Protein AF-A0A920H8Y2-F1 (afdb_monomer_lite)

pLDDT: mean 71.42, std 19.9, range [31.48, 97.06]

Radius of gyration: 32.3 Å; chains: 1; bounding box: 90×51×81 Å

Foldseek 3Di:
DLQLLVLLVVLCVVLVHDLVRLCVQLVHDSVVSVCSNVVNDDDDDPSSVVSCCVRRNPSNQVPPPPNPCPVVVVVVVCPPPCNVPDDPPDPPPPDDDPVNVVVVVPDDPDDDDDDDDDDDDDDDDDDDDDPVVVVPDPPPPPDDDPPPPPDPCPPPPCVVVVVCVVPVVVVVVVVVVVVVVVVVVVVVVVVVVVVVVVVD

Sequence (200 aa):
MNNFQIEFKRLKADRGLSNKQIASFTGVKVKDVKQWEAGTSFPTDKKIINALEGLLGTEITQTLDGFSTEQLKEVGSLLTEESLFSIKNDDVQIKQTRIDKLRNTFQRKESTLNDFDYESVEVSEVKEETLEEYLTKPVQTTNLLEFSDEEPYIYDQKQIGFYFTRNLKTTALLLVLCIVIYNSFSLFWDSLRTFLDNLL

Secondary structure (DSSP, 8-state):
--HHHHHHHHHHHHTT--HHHHHHHHT--HHHHHHHHHTS----SHHHHHHHHHHH-THHHHTSTT--GGGHHHHHHHTSHHHHH------------HHHHHHHHSS-----PPP---------------HHHHHHS-----SS--------STT-TTHHHHHHHHTHHHHHHHHHHHHHHHHHHHHHHHHHHHHHHHH-

Structure (mmCIF, N/CA/C/O backbone):
data_AF-A0A920H8Y2-F1
#
_entry.id   AF-A0A920H8Y2-F1
#
loop_
_atom_site.group_PDB
_atom_site.id
_atom_site.type_symbol
_atom_site.label_atom_id
_atom_site.label_alt_id
_atom_site.label_comp_id
_atom_site.label_asym_id
_atom_site.label_entity_id
_atom_site.label_seq_id
_atom_site.pdbx_PDB_ins_code
_atom_site.Cartn_x
_atom_site.Cartn_y
_atom_site.Cartn_z
_atom_site.occupancy
_atom_site.B_iso_or_equiv
_atom_site.auth_seq_id
_atom_site.auth_comp_id
_atom_site.auth_asym_id
_atom_site.auth_atom_id
_atom_site.pdbx_PDB_model_num
ATOM 1 N N . MET A 1 1 ? -6.066 -10.316 35.612 1.00 49.16 1 MET A N 1
ATOM 2 C CA . MET A 1 1 ? -6.087 -9.529 34.363 1.00 49.16 1 MET A CA 1
ATOM 3 C C . MET A 1 1 ? -6.631 -10.393 33.233 1.00 49.16 1 MET A C 1
ATOM 5 O O . MET A 1 1 ? -5.924 -11.308 32.855 1.00 49.16 1 MET A O 1
ATOM 9 N N . ASN A 1 2 ? -7.873 -10.182 32.777 1.00 61.00 2 ASN A N 1
ATOM 10 C CA . ASN A 1 2 ? -8.379 -10.569 31.438 1.00 61.00 2 ASN A CA 1
ATOM 11 C C . ASN A 1 2 ? -9.823 -10.053 31.216 1.00 61.00 2 ASN A C 1
ATOM 13 O O . ASN A 1 2 ? -10.632 -10.710 30.570 1.00 61.00 2 ASN A O 1
ATOM 17 N N . ASN A 1 3 ? -10.166 -8.878 31.765 1.00 81.69 3 ASN A N 1
ATOM 18 C CA . ASN A 1 3 ? -11.517 -8.315 31.625 1.00 81.69 3 ASN A CA 1
ATOM 19 C C . ASN A 1 3 ? -11.825 -8.001 30.146 1.00 81.69 3 ASN A C 1
ATOM 21 O O . ASN A 1 3 ? -12.804 -8.489 29.590 1.00 81.69 3 ASN A O 1
ATOM 25 N N . PHE A 1 4 ? -10.884 -7.341 29.465 1.00 85.81 4 PHE A N 1
ATOM 26 C CA . PHE A 1 4 ? -10.997 -7.024 28.042 1.00 85.81 4 PHE A CA 1
ATOM 27 C C . PHE A 1 4 ? -11.224 -8.246 27.147 1.00 85.81 4 PHE A C 1
ATOM 29 O O . PHE A 1 4 ? -12.064 -8.197 26.264 1.00 85.81 4 PHE A O 1
ATOM 36 N N . GLN A 1 5 ? -10.516 -9.361 27.353 1.00 89.06 5 GLN A N 1
ATOM 37 C CA . GLN A 1 5 ? -10.660 -10.537 26.485 1.00 89.06 5 GLN A CA 1
ATOM 38 C C . GLN A 1 5 ? -12.072 -11.140 26.564 1.00 89.06 5 GLN A C 1
ATOM 40 O O . GLN A 1 5 ? -12.622 -11.583 25.553 1.00 89.06 5 GLN A O 1
ATOM 45 N N . ILE A 1 6 ? -12.632 -11.196 27.775 1.00 88.31 6 ILE A N 1
ATOM 46 C CA . ILE A 1 6 ? -13.965 -11.746 28.030 1.00 88.31 6 ILE A CA 1
ATOM 47 C C . ILE A 1 6 ? -15.013 -10.839 27.384 1.00 88.31 6 ILE A C 1
ATOM 49 O O . ILE A 1 6 ? -15.848 -11.323 26.619 1.00 88.31 6 ILE A O 1
ATOM 53 N N . GLU A 1 7 ? -14.902 -9.532 27.616 1.00 88.69 7 GLU A N 1
ATOM 54 C CA . GLU A 1 7 ? -15.799 -8.539 27.029 1.00 88.69 7 GLU A CA 1
ATOM 55 C C . GLU A 1 7 ? -15.685 -8.478 25.506 1.00 88.69 7 GLU A C 1
ATOM 57 O O . GLU A 1 7 ? -16.692 -8.504 24.806 1.00 88.69 7 GLU A O 1
ATOM 62 N N . PHE A 1 8 ? -14.471 -8.528 24.961 1.00 90.38 8 PHE A N 1
ATOM 63 C CA . PHE A 1 8 ? -14.235 -8.553 23.521 1.00 90.38 8 PHE A CA 1
ATOM 64 C C . PHE A 1 8 ? -14.914 -9.754 22.855 1.00 90.38 8 PHE A C 1
ATOM 66 O O . PHE A 1 8 ? -15.567 -9.603 21.824 1.00 90.38 8 PHE A O 1
ATOM 73 N N . LYS A 1 9 ? -14.800 -10.951 23.448 1.00 90.88 9 LYS A N 1
ATOM 74 C CA . LYS A 1 9 ? -15.463 -12.160 22.931 1.00 90.88 9 LYS A CA 1
ATOM 75 C C . LYS A 1 9 ? -16.981 -12.059 23.011 1.00 90.88 9 LYS A C 1
ATOM 77 O O . LYS A 1 9 ? -17.644 -12.443 22.049 1.00 90.88 9 LYS A O 1
ATOM 82 N N . ARG A 1 10 ? -17.510 -11.541 24.124 1.00 92.69 10 ARG A N 1
ATOM 83 C CA . ARG A 1 10 ? -18.946 -11.313 24.326 1.00 92.69 10 ARG A CA 1
ATOM 84 C C . ARG A 1 10 ? -19.493 -10.344 23.277 1.00 92.69 10 ARG A C 1
ATOM 86 O O . ARG A 1 10 ? -20.308 -10.737 22.455 1.00 92.69 10 ARG A O 1
ATOM 93 N N . LEU A 1 11 ? -18.937 -9.135 23.208 1.00 91.31 11 LEU A N 1
ATOM 94 C CA . LEU A 1 11 ? -19.375 -8.065 22.304 1.00 91.31 11 LEU A CA 1
ATOM 95 C C . LEU A 1 11 ? -19.237 -8.437 20.825 1.00 91.31 11 LEU A C 1
ATOM 97 O O . LEU A 1 11 ? -20.059 -8.026 20.004 1.00 91.31 11 LEU A O 1
ATOM 101 N N . LYS A 1 12 ? -18.205 -9.211 20.476 1.00 92.62 12 LYS A N 1
ATOM 102 C CA . LYS A 1 12 ? -18.031 -9.757 19.129 1.00 92.62 12 LYS A CA 1
ATOM 103 C C . LYS A 1 12 ? -19.121 -10.777 18.790 1.00 92.62 12 LYS A C 1
ATOM 105 O O . LYS A 1 12 ? -19.643 -10.738 17.675 1.00 92.62 12 LYS A O 1
ATOM 110 N N . ALA A 1 13 ? -19.418 -11.700 19.708 1.00 91.81 13 ALA A N 1
ATOM 111 C CA . ALA A 1 13 ? -20.432 -12.733 19.510 1.00 91.81 13 ALA A CA 1
ATOM 112 C C . ALA A 1 13 ? -21.834 -12.122 19.407 1.00 91.81 13 ALA A C 1
ATOM 114 O O . ALA A 1 13 ? -22.562 -12.450 18.474 1.00 91.81 13 ALA A O 1
ATOM 115 N N . ASP A 1 14 ? -22.152 -11.166 20.281 1.00 92.69 14 ASP A N 1
ATOM 116 C CA . ASP A 1 14 ? -23.436 -10.457 20.301 1.00 92.69 14 ASP A CA 1
ATOM 117 C C . ASP A 1 14 ? -23.707 -9.717 18.983 1.00 92.69 14 ASP A C 1
ATOM 119 O O . ASP A 1 14 ? -24.844 -9.640 18.524 1.00 92.69 14 ASP A O 1
ATOM 123 N N . ARG A 1 15 ? -22.652 -9.213 18.331 1.00 89.31 15 ARG A N 1
ATOM 124 C CA . ARG A 1 15 ? -22.739 -8.502 17.044 1.00 89.31 15 ARG A CA 1
ATOM 125 C C . ARG A 1 15 ? -22.517 -9.391 15.820 1.00 89.31 15 ARG A C 1
ATOM 127 O O . ARG A 1 15 ? -22.528 -8.891 14.698 1.00 89.31 15 ARG A O 1
ATOM 134 N N . GLY A 1 16 ? -22.270 -10.689 16.006 1.00 90.81 16 GLY A N 1
ATOM 135 C CA . GLY A 1 16 ? -22.016 -11.625 14.906 1.00 90.81 16 GLY A CA 1
ATOM 136 C C . GLY A 1 16 ? -20.798 -11.268 14.043 1.00 90.81 16 GLY A C 1
ATOM 137 O O . GLY A 1 16 ? -20.756 -11.611 12.861 1.00 90.81 16 GLY A O 1
ATOM 138 N N . LEU A 1 17 ? -19.806 -10.565 14.599 1.00 91.50 17 LEU A N 1
ATOM 139 C CA . LEU A 1 17 ? -18.678 -10.038 13.829 1.00 91.50 17 LEU A CA 1
ATOM 140 C C . LEU A 1 17 ? -17.576 -11.084 13.632 1.00 91.50 17 LEU A C 1
ATOM 142 O O . LEU A 1 17 ? -17.119 -11.750 14.561 1.00 91.50 17 LEU A O 1
ATOM 146 N N . SER A 1 18 ? -17.069 -11.184 12.407 1.00 93.19 18 SER A N 1
ATOM 147 C CA . SER A 1 18 ? -15.890 -11.981 12.067 1.00 93.19 18 SER A CA 1
ATOM 148 C C . SER A 1 18 ? -14.592 -11.244 12.400 1.00 93.19 18 SER A C 1
ATOM 150 O O . SER A 1 18 ? -14.486 -10.031 12.226 1.00 93.19 18 SER A O 1
ATOM 152 N N . ASN A 1 19 ? -13.529 -11.985 12.739 1.00 92.81 19 ASN A N 1
ATOM 153 C CA . ASN A 1 19 ? -12.183 -11.408 12.897 1.00 92.81 19 ASN A CA 1
ATOM 154 C C . ASN A 1 19 ? -11.702 -10.675 11.639 1.00 92.81 19 ASN A C 1
ATOM 156 O O . ASN A 1 19 ? -10.920 -9.736 11.742 1.00 92.81 19 ASN A O 1
ATOM 160 N N . LYS A 1 20 ? -12.158 -11.100 10.452 1.00 93.56 20 LYS A N 1
ATOM 161 C CA . LYS A 1 20 ? -11.847 -10.414 9.191 1.00 93.56 20 LYS A CA 1
ATOM 162 C C . LYS A 1 20 ? -12.556 -9.063 9.092 1.00 93.56 20 LYS A C 1
ATOM 164 O O . LYS A 1 20 ? -11.954 -8.112 8.614 1.00 93.56 20 LYS A O 1
ATOM 169 N N . GLN A 1 21 ? -13.803 -8.986 9.552 1.00 93.12 21 GLN A N 1
ATOM 170 C CA . GLN A 1 21 ? -14.584 -7.749 9.541 1.00 93.12 21 GLN A CA 1
ATOM 171 C C . GLN A 1 21 ? -14.016 -6.753 10.546 1.00 93.12 21 GLN A C 1
ATOM 173 O O . GLN A 1 21 ? -13.734 -5.625 10.166 1.00 93.12 21 GLN A O 1
ATOM 178 N N . ILE A 1 22 ? -13.738 -7.191 11.779 1.00 91.75 22 ILE A N 1
ATOM 179 C CA . ILE A 1 22 ? -13.099 -6.343 12.795 1.00 91.75 22 ILE A CA 1
ATOM 180 C C . ILE A 1 22 ? -11.778 -5.789 12.256 1.00 91.75 22 ILE A C 1
ATOM 182 O O . ILE A 1 22 ? -11.578 -4.583 12.268 1.00 91.75 22 ILE A O 1
ATOM 186 N N . ALA A 1 23 ? -10.931 -6.648 11.682 1.00 93.19 23 ALA A N 1
ATOM 187 C CA . ALA A 1 23 ? -9.681 -6.224 11.057 1.00 93.19 23 ALA A CA 1
ATOM 188 C C . ALA A 1 23 ? -9.878 -5.194 9.931 1.00 93.19 23 ALA A C 1
ATOM 190 O O . ALA A 1 23 ? -9.125 -4.226 9.841 1.00 93.19 23 ALA A O 1
ATOM 191 N N . SER A 1 24 ? -10.901 -5.383 9.093 1.00 91.38 24 SER A N 1
ATOM 192 C CA . SER A 1 24 ? -11.233 -4.461 8.004 1.00 91.38 24 SER A CA 1
ATOM 193 C C . SER A 1 24 ? -11.703 -3.097 8.510 1.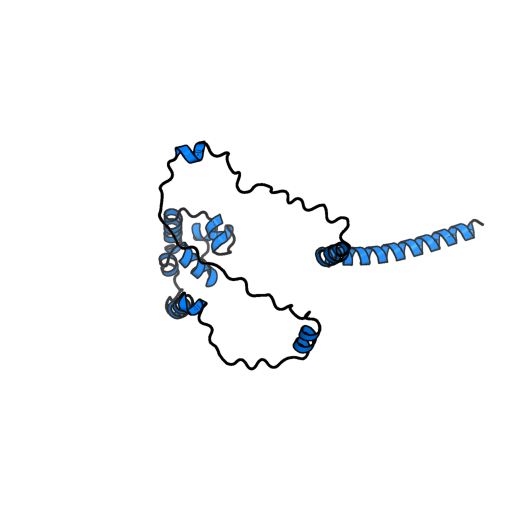00 91.38 24 SER A C 1
ATOM 195 O O . SER A 1 24 ? -11.334 -2.086 7.923 1.00 91.38 24 SER A O 1
ATOM 197 N N . PHE A 1 25 ? -12.497 -3.054 9.582 1.00 89.94 25 PHE A N 1
ATOM 198 C CA . PHE A 1 25 ? -13.045 -1.808 10.128 1.00 89.94 25 PHE A CA 1
ATOM 199 C C . PHE A 1 25 ? -12.038 -1.039 10.984 1.00 89.94 25 PHE A C 1
ATOM 201 O O . PHE A 1 25 ? -12.020 0.187 10.959 1.00 89.94 25 PHE A O 1
ATOM 208 N N . THR A 1 26 ? -11.170 -1.737 11.715 1.00 90.25 26 THR A N 1
ATOM 209 C CA . THR A 1 26 ? -10.165 -1.096 12.574 1.00 90.25 26 THR A CA 1
ATOM 210 C C . THR A 1 26 ? -8.842 -0.832 11.855 1.00 90.25 26 THR A C 1
ATOM 212 O O . THR A 1 26 ? -7.969 -0.168 12.410 1.00 90.25 26 THR A O 1
ATOM 215 N N . GLY A 1 27 ? -8.655 -1.377 10.648 1.00 89.94 27 GLY A N 1
ATOM 216 C CA . GLY A 1 27 ? -7.416 -1.264 9.872 1.00 89.94 27 GLY A CA 1
ATOM 217 C C . GLY A 1 27 ? -6.247 -2.094 10.416 1.00 89.94 27 GLY A C 1
ATOM 218 O O . GLY A 1 27 ? -5.103 -1.873 10.019 1.00 89.94 27 GLY A O 1
ATOM 219 N N . VAL A 1 28 ? -6.507 -3.044 11.322 1.00 92.25 28 VAL A N 1
ATOM 220 C CA . VAL A 1 28 ? -5.469 -3.902 11.923 1.00 92.25 28 VAL A CA 1
ATOM 221 C C . VAL A 1 28 ? -5.362 -5.242 11.209 1.00 92.25 28 VAL A C 1
ATOM 223 O O . VAL A 1 28 ? -6.263 -5.657 10.480 1.00 92.25 28 VAL A O 1
ATOM 226 N N . LYS A 1 29 ? -4.266 -5.976 11.415 1.00 94.19 29 LYS A N 1
ATOM 227 C CA . LYS A 1 29 ? -4.136 -7.305 10.810 1.00 94.19 29 LYS A CA 1
ATOM 228 C C . LYS A 1 29 ? -5.041 -8.289 11.547 1.00 94.19 29 LYS A C 1
ATOM 230 O O . LYS A 1 29 ? -5.154 -8.270 12.767 1.00 94.19 29 LYS A O 1
ATOM 235 N N . VAL A 1 30 ? -5.585 -9.265 10.818 1.00 93.19 30 VAL A N 1
ATOM 236 C CA . VAL A 1 30 ? -6.395 -10.361 11.397 1.00 93.19 30 VAL A CA 1
ATOM 237 C C . VAL A 1 30 ? -5.636 -11.131 12.492 1.00 93.19 30 VAL A C 1
ATOM 239 O O . VAL A 1 30 ? -6.249 -11.706 13.388 1.00 93.19 30 VAL A O 1
ATOM 242 N N . LYS A 1 31 ? -4.296 -11.156 12.430 1.00 93.44 31 LYS A N 1
ATOM 243 C CA . LYS A 1 31 ? -3.451 -11.759 13.470 1.00 93.44 31 LYS A CA 1
ATOM 244 C C . LYS A 1 31 ? -3.566 -11.017 14.802 1.00 93.44 31 LYS A C 1
ATOM 246 O O . LYS A 1 31 ? -3.675 -11.680 15.825 1.00 93.44 31 LYS A O 1
ATOM 251 N N . ASP A 1 32 ? -3.605 -9.691 14.771 1.00 91.75 32 ASP A N 1
ATOM 252 C CA . ASP A 1 32 ? -3.652 -8.855 15.972 1.00 91.75 32 ASP A CA 1
ATOM 253 C C . ASP A 1 32 ? -5.016 -9.011 16.657 1.00 91.75 32 ASP A C 1
ATOM 255 O O . ASP A 1 32 ? -5.081 -9.262 17.854 1.00 91.75 32 ASP A O 1
ATOM 259 N N . VAL A 1 33 ? -6.104 -9.059 15.874 1.00 91.81 33 VAL A N 1
ATOM 260 C CA . VAL A 1 33 ? -7.451 -9.374 16.390 1.00 91.81 33 VAL A CA 1
ATOM 261 C C . VAL A 1 33 ? -7.489 -10.743 17.079 1.00 91.81 33 VAL A C 1
ATOM 263 O O . VAL A 1 33 ? -8.057 -10.886 18.157 1.00 91.81 33 VAL A O 1
ATOM 266 N N . LYS A 1 34 ? -6.844 -11.766 16.501 1.00 93.06 34 LYS A N 1
ATOM 267 C CA . LYS A 1 34 ? -6.749 -13.091 17.142 1.00 93.06 34 LYS A CA 1
ATOM 268 C C . LYS A 1 34 ? -5.945 -13.055 18.442 1.00 93.06 34 LYS A C 1
ATOM 270 O O . LYS A 1 34 ? -6.250 -13.812 19.357 1.00 93.06 34 LYS A O 1
ATOM 275 N N . GLN A 1 35 ? -4.921 -12.211 18.524 1.00 90.94 35 GLN A N 1
ATOM 276 C CA . GLN A 1 35 ? -4.139 -12.043 19.747 1.00 90.94 35 GLN A CA 1
ATOM 277 C C . GLN A 1 35 ? -4.941 -11.332 20.845 1.00 90.94 35 GLN A C 1
ATOM 279 O O . GLN A 1 35 ? -4.820 -11.709 22.010 1.00 90.94 35 GLN A O 1
ATOM 284 N N . TRP A 1 36 ? -5.808 -10.385 20.480 1.00 90.69 36 TRP A N 1
ATOM 285 C CA . TRP A 1 36 ? -6.767 -9.761 21.398 1.00 90.69 36 TRP A CA 1
ATOM 286 C C . TRP A 1 36 ? -7.760 -10.788 21.946 1.00 90.69 36 TRP A C 1
ATOM 288 O O . TRP A 1 36 ? -7.972 -10.875 23.153 1.00 90.69 36 TRP A O 1
ATOM 298 N N . GLU A 1 37 ? -8.284 -11.662 21.081 1.00 88.88 37 GLU A N 1
ATOM 299 C CA . GLU A 1 37 ? -9.129 -12.782 21.508 1.00 88.88 37 GLU A CA 1
ATOM 300 C C . GLU A 1 37 ? -8.391 -13.814 22.359 1.00 88.88 37 GLU A C 1
ATOM 302 O O . GLU A 1 37 ? -9.010 -14.483 23.187 1.00 88.88 37 GLU A O 1
ATOM 307 N N . ALA A 1 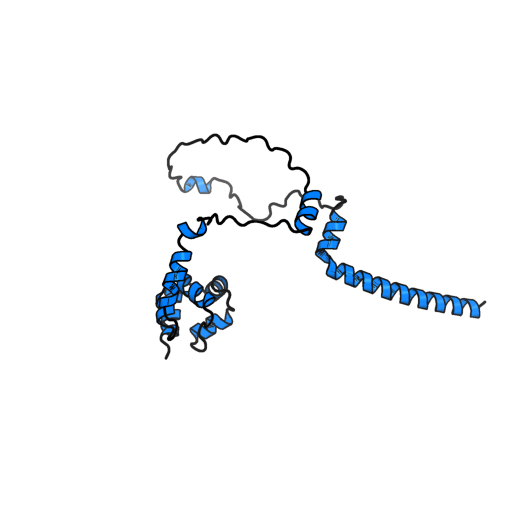38 ? -7.089 -13.993 22.152 1.00 86.94 38 ALA A N 1
ATOM 308 C CA . ALA A 1 38 ? -6.263 -14.890 22.952 1.00 86.94 38 ALA A CA 1
ATOM 309 C C . ALA A 1 38 ? -5.843 -14.264 24.294 1.00 86.94 38 ALA A C 1
ATOM 311 O O . ALA A 1 38 ? -5.389 -14.993 25.172 1.00 86.94 38 ALA A O 1
ATOM 312 N N . GLY A 1 39 ? -6.018 -12.948 24.467 1.00 84.38 39 GLY A N 1
ATOM 313 C CA . GLY A 1 39 ? -5.522 -12.203 25.628 1.00 84.38 39 GLY A CA 1
ATOM 314 C C . GLY A 1 39 ? -3.998 -12.038 25.631 1.00 84.38 39 GLY A C 1
ATOM 315 O O . GLY A 1 39 ? -3.413 -11.745 26.668 1.00 84.38 39 GLY A O 1
ATOM 316 N N . THR A 1 40 ? -3.334 -12.259 24.491 1.00 84.5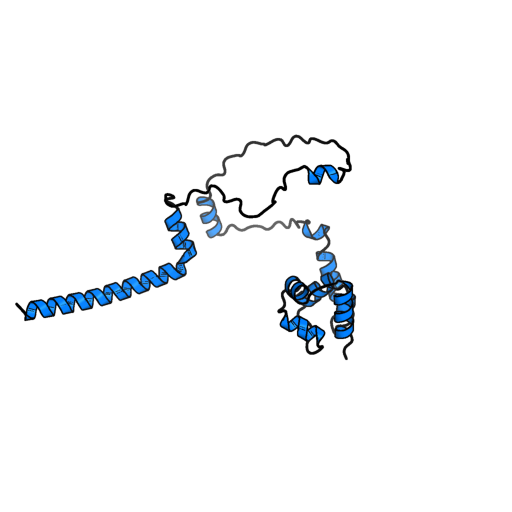6 40 THR A N 1
ATOM 317 C CA . THR A 1 40 ? -1.869 -12.148 24.362 1.00 84.56 40 THR A CA 1
ATOM 318 C C . THR A 1 40 ? -1.410 -10.737 24.004 1.00 84.56 40 THR A C 1
ATOM 320 O O . THR A 1 40 ? -0.238 -10.417 24.174 1.00 84.56 40 THR A O 1
ATOM 323 N N . SER A 1 41 ? -2.304 -9.904 23.469 1.00 84.88 41 SER A N 1
ATOM 324 C CA . SER A 1 41 ? -2.041 -8.492 23.185 1.00 84.88 41 SER A CA 1
ATOM 325 C C . SER A 1 41 ? -3.312 -7.662 23.357 1.00 84.88 41 SER A C 1
ATOM 327 O O . SER A 1 41 ? -4.411 -8.209 23.458 1.00 84.88 41 SER A O 1
ATOM 329 N N . PHE A 1 42 ? -3.151 -6.340 23.386 1.00 86.44 42 PHE A N 1
ATOM 330 C CA . PHE A 1 42 ? -4.232 -5.367 23.529 1.00 86.44 42 PHE A CA 1
ATOM 331 C C . PHE A 1 42 ? -4.063 -4.259 22.483 1.00 86.44 42 PHE A C 1
ATOM 333 O O . PHE A 1 42 ? -2.934 -4.008 22.046 1.00 86.44 42 PHE A O 1
ATOM 340 N N . PRO A 1 43 ? -5.151 -3.604 22.048 1.00 85.38 43 PRO A N 1
ATOM 341 C CA . PRO A 1 43 ? -5.046 -2.453 21.165 1.00 85.38 43 PRO A CA 1
ATOM 342 C C . PRO A 1 43 ? -4.373 -1.292 21.909 1.00 85.38 43 PRO A C 1
ATOM 344 O O . PRO A 1 43 ? -4.789 -0.931 23.005 1.00 85.38 43 PRO A O 1
ATOM 347 N N . THR A 1 44 ? -3.324 -0.716 21.319 1.00 82.56 44 THR A N 1
ATOM 348 C CA . THR A 1 44 ? -2.569 0.410 21.902 1.00 82.56 44 THR A CA 1
ATOM 349 C C . THR A 1 44 ? -2.859 1.739 21.214 1.00 82.56 44 THR A C 1
ATOM 351 O O . THR A 1 44 ? -2.792 2.791 21.848 1.00 82.56 44 THR A O 1
ATOM 354 N N . ASP A 1 45 ? -3.183 1.721 19.918 1.00 85.44 45 ASP A N 1
ATOM 355 C CA . ASP A 1 45 ? -3.376 2.960 19.167 1.00 85.44 45 ASP A CA 1
ATOM 356 C C . ASP A 1 45 ? -4.765 3.545 19.409 1.00 85.44 45 ASP A C 1
ATOM 358 O O . ASP A 1 45 ? -5.783 2.875 19.227 1.00 85.44 45 ASP A O 1
ATOM 362 N N . LYS A 1 46 ? -4.817 4.850 19.697 1.00 85.19 46 LYS A N 1
ATOM 363 C CA . LYS A 1 46 ? -6.076 5.575 19.932 1.00 85.19 46 LYS A CA 1
ATOM 364 C C . LYS A 1 46 ? -7.078 5.426 18.779 1.00 85.19 46 LYS A C 1
ATOM 366 O O . LYS A 1 46 ? -8.267 5.275 19.014 1.00 85.19 46 LYS A O 1
ATOM 371 N N . LYS A 1 47 ? -6.600 5.418 17.528 1.00 87.25 47 LYS A N 1
ATOM 372 C CA . LYS A 1 47 ? -7.455 5.237 16.339 1.00 87.25 47 LYS A CA 1
ATOM 373 C C . LYS A 1 47 ? -8.129 3.865 16.313 1.00 87.25 47 LYS A C 1
ATOM 375 O O . LYS A 1 47 ? -9.304 3.771 15.982 1.00 87.25 47 LYS A O 1
ATOM 380 N N . ILE A 1 48 ? -7.382 2.821 16.677 1.00 88.69 48 ILE A N 1
ATOM 381 C CA . ILE A 1 48 ? -7.880 1.444 16.732 1.00 88.69 48 ILE A CA 1
ATOM 382 C C . ILE A 1 48 ? -8.912 1.324 17.851 1.00 88.69 48 ILE A C 1
ATOM 384 O O . ILE A 1 48 ? -9.957 0.717 17.650 1.00 88.69 48 ILE A O 1
ATOM 388 N N . ILE A 1 49 ? -8.639 1.932 19.005 1.00 88.00 49 ILE A N 1
ATOM 389 C CA . ILE A 1 49 ? -9.533 1.908 20.166 1.00 88.00 49 ILE A CA 1
ATOM 390 C C . ILE A 1 49 ? -10.845 2.637 19.856 1.00 88.00 49 ILE A C 1
ATOM 392 O O . ILE A 1 49 ? -11.903 2.064 20.080 1.00 88.00 49 ILE A O 1
ATOM 396 N N . ASN A 1 50 ? -10.798 3.819 19.234 1.00 86.50 50 ASN A N 1
ATOM 397 C CA . ASN A 1 50 ? -12.004 4.543 18.818 1.00 86.50 50 ASN A CA 1
ATOM 398 C C . ASN A 1 50 ? -12.808 3.776 17.751 1.00 86.50 50 ASN A C 1
ATOM 400 O O . ASN A 1 50 ? -14.034 3.761 17.779 1.00 86.50 50 ASN A O 1
ATOM 404 N N . ALA A 1 51 ? -12.132 3.114 16.805 1.00 89.06 51 ALA A N 1
ATOM 405 C CA . ALA A 1 51 ? -12.806 2.274 15.814 1.00 89.06 51 ALA A CA 1
ATOM 406 C C . ALA A 1 51 ? -13.456 1.038 16.460 1.00 89.06 51 ALA A C 1
ATOM 408 O O . ALA A 1 51 ? -14.559 0.646 16.085 1.00 89.06 51 ALA A O 1
ATOM 409 N N . LEU A 1 52 ? -12.789 0.436 17.450 1.00 89.38 52 LEU A N 1
ATOM 410 C CA . LEU A 1 52 ? -13.347 -0.654 18.248 1.00 89.38 52 LEU A CA 1
ATOM 411 C C . LEU A 1 52 ? -14.526 -0.189 19.100 1.00 89.38 52 LEU A C 1
ATOM 413 O O . LEU A 1 52 ? -15.485 -0.937 19.210 1.00 89.38 52 LEU A O 1
ATOM 417 N N . GLU A 1 53 ? -14.491 1.020 19.651 1.00 88.19 53 GLU A N 1
ATOM 418 C CA . GLU A 1 53 ? -15.615 1.625 20.369 1.00 88.19 53 GLU A CA 1
ATOM 419 C C . GLU A 1 53 ? -16.821 1.841 19.448 1.00 88.19 53 GLU A C 1
ATOM 421 O O . GLU A 1 53 ? -17.934 1.454 19.789 1.00 88.19 53 GLU A O 1
ATOM 426 N N . GLY A 1 54 ? -16.605 2.367 18.240 1.00 87.75 54 GLY A N 1
ATOM 427 C CA . GLY A 1 54 ? -17.676 2.511 17.249 1.00 87.75 54 GLY A CA 1
ATOM 428 C C . GLY A 1 54 ? -18.271 1.171 16.800 1.00 87.75 54 GLY A C 1
ATOM 429 O O . GLY A 1 54 ? -19.461 1.086 16.511 1.00 87.75 54 GLY A O 1
ATOM 430 N N . LEU A 1 55 ? -17.460 0.109 16.764 1.00 89.69 55 LEU A N 1
ATOM 431 C CA . LEU A 1 55 ? -17.889 -1.216 16.314 1.00 89.69 55 LEU A CA 1
ATOM 432 C C . LEU A 1 55 ? -18.506 -2.072 17.433 1.00 89.69 55 LEU A C 1
ATOM 434 O O . LEU A 1 55 ? -19.482 -2.781 17.198 1.00 89.69 55 LEU A O 1
ATOM 438 N N . LEU A 1 56 ? -17.911 -2.055 18.626 1.00 87.69 56 LEU A N 1
ATOM 439 C CA . LEU A 1 56 ? -18.206 -2.945 19.756 1.00 87.69 56 LEU A CA 1
ATOM 440 C C . LEU A 1 56 ? -18.826 -2.222 20.958 1.00 87.69 56 LEU A C 1
ATOM 442 O O . LEU A 1 56 ? -19.223 -2.897 21.904 1.00 87.69 56 LEU A O 1
ATOM 446 N N . GLY A 1 57 ? -18.969 -0.900 20.913 1.00 84.94 57 GLY A N 1
ATOM 447 C CA . GLY A 1 57 ? -19.529 -0.092 21.994 1.00 84.94 57 GLY A CA 1
ATOM 448 C C . GLY A 1 57 ? -18.489 0.391 23.006 1.00 84.94 57 GLY A C 1
ATOM 449 O O . GLY A 1 57 ? -17.317 0.014 22.974 1.00 84.94 57 GLY A O 1
ATOM 450 N N . THR A 1 58 ? -18.925 1.266 23.910 1.00 83.25 58 THR A N 1
ATOM 451 C CA . THR A 1 58 ? -18.073 1.937 24.909 1.00 83.25 58 THR A CA 1
ATOM 452 C C . THR A 1 58 ? -17.655 1.013 26.055 1.00 83.25 58 THR A C 1
ATOM 454 O O . THR A 1 58 ? -16.750 1.327 26.826 1.00 83.25 58 THR A O 1
ATOM 457 N N . GLU A 1 59 ? -18.257 -0.170 26.156 1.00 82.69 59 GLU A N 1
ATOM 458 C CA . GLU A 1 59 ? -17.925 -1.184 27.154 1.00 82.69 59 GLU A CA 1
ATOM 459 C C . GLU A 1 59 ? -16.498 -1.704 26.954 1.00 82.69 59 GLU A C 1
ATOM 461 O O . GLU A 1 59 ? -15.794 -1.998 27.922 1.00 82.69 59 GLU A O 1
ATOM 466 N N . ILE A 1 60 ? -16.028 -1.766 25.701 1.00 83.31 60 ILE A N 1
ATOM 467 C CA . ILE A 1 60 ? -14.689 -2.274 25.404 1.00 83.31 60 ILE A CA 1
ATOM 468 C C . ILE A 1 60 ? -13.592 -1.332 25.914 1.00 83.31 60 ILE A C 1
ATOM 470 O O . ILE A 1 60 ? -12.567 -1.795 26.416 1.00 83.31 60 ILE A O 1
ATOM 474 N N . THR A 1 61 ? -13.811 -0.017 25.847 1.00 80.38 61 THR A N 1
ATOM 475 C CA . THR A 1 61 ? -12.826 0.991 26.262 1.00 80.38 61 THR A CA 1
ATOM 476 C C . THR A 1 61 ? -12.745 1.111 27.780 1.00 80.38 61 THR A C 1
ATOM 478 O O . THR A 1 61 ? -11.655 1.312 28.308 1.00 80.38 61 THR A O 1
ATOM 481 N N . GLN A 1 62 ? -13.849 0.864 28.494 1.00 76.88 62 GLN A N 1
ATOM 482 C CA . GLN A 1 62 ? -13.874 0.792 29.962 1.00 76.88 62 GLN A CA 1
ATOM 483 C C . GLN A 1 62 ? -13.021 -0.354 30.519 1.00 76.88 62 GLN A C 1
ATOM 485 O O . GLN A 1 62 ? -12.529 -0.269 31.642 1.00 76.88 62 GLN A O 1
ATOM 490 N N . THR A 1 63 ? -12.829 -1.426 29.745 1.00 76.81 63 THR A N 1
ATOM 491 C CA . THR A 1 63 ? -11.984 -2.559 30.157 1.00 76.81 63 THR A CA 1
ATOM 492 C C . THR A 1 63 ? -10.492 -2.378 29.875 1.00 76.81 63 THR A C 1
ATOM 494 O O . THR A 1 63 ? -9.693 -3.217 30.304 1.00 76.81 63 THR A O 1
ATOM 497 N N . LEU A 1 64 ? -10.102 -1.313 29.168 1.00 77.75 64 LEU A N 1
ATOM 498 C CA . LEU A 1 64 ? -8.704 -0.945 28.960 1.00 77.75 64 LEU A CA 1
ATOM 499 C C . LEU A 1 64 ? -8.230 -0.054 30.118 1.00 77.75 64 LEU A C 1
ATOM 501 O O . LEU A 1 64 ? -8.415 1.164 30.099 1.00 77.75 64 LEU A O 1
ATOM 505 N N . ASP A 1 65 ? -7.579 -0.664 31.113 1.00 58.88 65 ASP A N 1
ATOM 506 C CA . ASP A 1 65 ? -6.910 0.062 32.200 1.00 58.88 65 ASP A CA 1
ATOM 507 C C . ASP A 1 65 ? -5.890 1.060 31.614 1.00 58.88 65 ASP A C 1
ATOM 509 O O . ASP A 1 65 ? -4.861 0.669 31.061 1.00 58.88 65 ASP A O 1
ATOM 513 N N . GLY A 1 66 ? -6.184 2.361 31.722 1.00 56.53 66 GLY A N 1
ATOM 514 C CA . GLY A 1 66 ? -5.322 3.453 31.247 1.00 56.53 66 GLY A CA 1
ATOM 515 C C . GLY A 1 66 ? -5.885 4.296 30.098 1.00 56.53 66 GLY A C 1
ATOM 516 O O . GLY A 1 66 ? -5.250 5.279 29.712 1.00 56.53 66 GLY A O 1
ATOM 517 N N . PHE A 1 67 ? -7.071 3.976 29.569 1.00 53.34 67 PHE A N 1
ATOM 518 C CA . PHE A 1 67 ? -7.758 4.845 28.610 1.00 53.34 67 PHE A CA 1
ATOM 519 C C . PHE A 1 67 ? -8.684 5.828 29.344 1.00 53.34 67 PHE A C 1
ATOM 521 O O . PHE A 1 67 ? -9.870 5.580 29.539 1.00 53.34 67 PHE A O 1
ATOM 528 N N . SER A 1 68 ? -8.134 6.953 29.809 1.00 48.25 68 SER A N 1
ATOM 529 C CA . SER A 1 68 ? -8.925 7.997 30.470 1.00 48.25 68 SER A CA 1
ATOM 530 C C . SER A 1 68 ? -9.896 8.644 29.475 1.00 48.25 68 SER A C 1
ATOM 532 O O . SER A 1 68 ? -9.488 9.364 28.562 1.00 48.25 68 SER A O 1
ATOM 534 N N . THR A 1 69 ? -11.192 8.416 29.683 1.00 52.47 69 THR A N 1
ATOM 535 C CA . THR A 1 69 ? -12.317 8.930 28.881 1.00 52.47 69 THR A CA 1
ATOM 536 C C . THR A 1 69 ? -12.460 10.458 28.907 1.00 52.47 69 THR A C 1
ATOM 538 O O . THR A 1 69 ? -13.228 11.019 28.128 1.00 52.47 69 THR A O 1
ATOM 541 N N . GLU A 1 70 ? -11.695 11.167 29.744 1.00 52.16 70 GLU A N 1
ATOM 542 C CA . GLU A 1 70 ? -11.756 12.630 29.846 1.00 52.16 70 GLU A CA 1
ATOM 543 C C . GLU A 1 70 ? -11.310 13.357 28.566 1.00 52.16 70 GLU A C 1
ATOM 545 O O . GLU A 1 70 ? -11.814 14.440 28.282 1.00 52.16 70 GLU A O 1
ATOM 550 N N . GLN A 1 71 ? -10.459 12.747 27.728 1.00 46.25 71 GLN A N 1
ATOM 551 C CA . GLN A 1 71 ? -10.067 13.325 26.428 1.00 46.25 71 GLN A CA 1
ATOM 552 C C . GLN A 1 71 ? -11.062 13.027 25.289 1.00 46.25 71 GLN A C 1
ATOM 554 O O . GLN A 1 71 ? -10.920 13.570 24.194 1.00 46.25 71 GLN A O 1
ATOM 559 N N . LEU A 1 72 ? -12.073 12.177 25.512 1.00 49.91 72 LEU A N 1
ATOM 560 C CA . LEU A 1 72 ? -13.045 11.790 24.478 1.00 49.91 72 LEU A CA 1
ATOM 561 C C . LEU A 1 72 ? -14.224 12.765 24.365 1.00 49.91 72 LEU A C 1
ATOM 563 O O . LEU A 1 72 ? -14.825 12.858 23.297 1.00 49.91 72 LEU A O 1
ATOM 567 N N . LYS A 1 73 ? -14.527 13.550 25.410 1.00 51.06 73 LYS A N 1
ATOM 568 C CA . LYS A 1 73 ? -15.587 14.577 25.352 1.00 51.06 73 LYS A CA 1
ATOM 569 C C . LYS A 1 73 ? -15.292 15.690 24.342 1.00 51.06 73 LYS A C 1
ATOM 571 O O . LYS A 1 73 ? -16.223 16.243 23.768 1.00 51.06 73 LYS A O 1
ATOM 576 N N . GLU A 1 74 ? -14.018 15.992 24.111 1.00 48.19 74 GLU A N 1
ATOM 577 C CA . GLU A 1 74 ? -13.588 17.034 23.170 1.00 48.19 74 GLU A CA 1
ATOM 578 C C . GLU A 1 74 ? -13.579 16.542 21.711 1.00 48.19 74 GLU A C 1
ATOM 580 O O . GLU A 1 74 ? -13.845 17.308 20.791 1.00 48.19 74 GLU A O 1
ATOM 585 N N . VAL A 1 75 ? -13.338 15.245 21.482 1.00 52.91 75 VAL A N 1
ATOM 586 C CA . VAL A 1 75 ? -13.359 14.648 20.132 1.00 52.91 75 VAL A CA 1
ATOM 587 C C . VAL A 1 75 ? -14.774 14.226 19.727 1.00 52.91 75 VAL A C 1
ATOM 589 O O . VAL A 1 75 ? -15.145 14.369 18.566 1.00 52.91 75 VAL A O 1
ATOM 592 N N . GLY A 1 76 ? -15.595 13.764 20.675 1.00 48.59 76 GLY A N 1
ATOM 593 C CA . GLY A 1 76 ? -17.003 13.441 20.434 1.00 48.59 76 GLY A CA 1
ATOM 594 C C . GLY A 1 76 ? -17.846 14.662 20.051 1.00 48.59 76 GLY A C 1
ATOM 595 O O . GLY A 1 76 ? -18.754 14.532 19.237 1.00 48.59 76 GLY A O 1
ATOM 596 N N . SER A 1 77 ? -17.517 15.858 20.558 1.00 50.72 77 SER A N 1
ATOM 597 C CA . SER A 1 77 ? -18.181 17.099 20.128 1.00 50.72 77 SER A CA 1
ATOM 598 C C . SER A 1 77 ? -17.777 17.525 18.710 1.00 50.72 77 SER A C 1
ATOM 600 O O . SER A 1 77 ? -18.607 18.066 17.984 1.00 50.72 77 SER A O 1
ATOM 602 N N . LEU A 1 78 ? -16.548 17.211 18.278 1.00 50.25 78 LEU A N 1
ATOM 603 C CA . LEU A 1 78 ? -16.038 17.459 16.920 1.00 50.25 78 LEU A CA 1
ATOM 604 C C . LEU A 1 78 ? -16.627 16.528 15.845 1.00 50.25 78 LEU A C 1
ATOM 606 O O . LEU A 1 78 ? -16.540 16.843 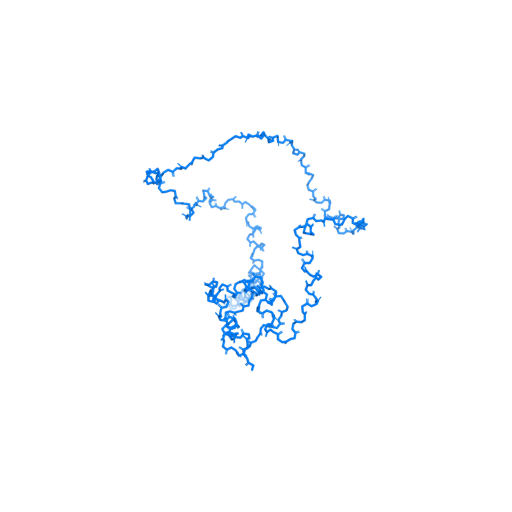14.661 1.00 50.25 78 LEU A O 1
ATOM 610 N N . LEU A 1 79 ? -17.203 15.389 16.238 1.00 53.44 79 LEU A N 1
ATOM 611 C CA . LEU A 1 79 ? -17.824 14.408 15.336 1.00 53.44 79 LEU A CA 1
ATOM 612 C C . LEU A 1 79 ? -19.355 14.533 15.267 1.00 53.44 79 LEU A C 1
ATOM 614 O O . LEU A 1 79 ? -20.014 13.673 14.689 1.00 53.44 79 LEU A O 1
ATOM 618 N N . THR A 1 80 ? -19.929 15.588 15.850 1.00 53.41 80 THR A N 1
ATOM 619 C CA . THR A 1 80 ? -21.349 15.903 15.667 1.00 53.41 80 THR A CA 1
ATOM 620 C C . THR A 1 80 ? -21.601 16.370 14.234 1.00 53.41 80 THR A C 1
ATOM 622 O O . THR A 1 80 ? -20.778 17.070 13.639 1.00 53.41 80 THR A O 1
ATOM 625 N N . GLU A 1 81 ? -22.739 15.968 13.668 1.00 54.03 81 GLU A N 1
ATOM 626 C CA . GLU A 1 81 ? -23.109 16.225 12.269 1.00 54.03 81 GLU A CA 1
ATOM 627 C C . GLU A 1 81 ? -23.055 17.724 11.918 1.00 54.03 81 GLU A C 1
ATOM 629 O O . GLU A 1 81 ? -22.630 18.090 10.827 1.00 54.03 81 GLU A O 1
ATOM 634 N N . GLU A 1 82 ? -23.358 18.602 12.880 1.00 54.31 82 GLU A N 1
ATOM 635 C CA . GLU A 1 82 ? -23.243 20.059 12.731 1.00 54.31 82 GLU A CA 1
ATOM 636 C C . GLU A 1 82 ? -21.799 20.548 12.523 1.00 54.31 82 GLU A C 1
ATOM 638 O O . GLU A 1 82 ? -21.572 21.473 11.742 1.00 54.31 82 GLU A O 1
ATOM 643 N N . SER A 1 83 ? -20.803 19.924 13.166 1.00 58.78 83 SER A N 1
ATOM 644 C CA . SER A 1 83 ? -19.398 20.346 13.060 1.00 58.78 83 SER A CA 1
ATOM 645 C C . SER A 1 83 ? -18.727 19.880 11.764 1.00 58.78 83 SER A C 1
ATOM 647 O O . SER A 1 83 ? -17.732 20.480 11.350 1.00 58.78 83 SER A O 1
ATOM 649 N N . LEU A 1 84 ? -19.247 18.826 11.122 1.00 59.84 84 LEU A N 1
ATOM 650 C CA . LEU A 1 84 ? -18.741 18.307 9.843 1.00 59.84 84 LEU A CA 1
ATOM 651 C C . LEU A 1 84 ? -19.086 19.217 8.656 1.00 59.84 84 LEU A C 1
ATOM 653 O O . LEU A 1 84 ? -18.344 19.239 7.673 1.00 59.84 84 LEU A O 1
ATOM 657 N N . PHE A 1 85 ? -20.172 19.986 8.759 1.00 60.69 85 PHE A N 1
ATOM 658 C CA . PHE A 1 85 ? -20.626 20.909 7.713 1.00 60.69 85 PHE A CA 1
ATOM 659 C C . PHE A 1 85 ? -20.455 22.390 8.082 1.00 60.69 85 PHE A C 1
ATOM 661 O O . PHE A 1 85 ? -20.646 23.259 7.230 1.00 60.69 85 PHE A O 1
ATOM 668 N N . SER A 1 86 ? -20.051 22.711 9.317 1.00 62.78 86 SER A N 1
ATOM 669 C CA . SER A 1 86 ? -19.757 24.091 9.704 1.00 62.78 86 SER A CA 1
ATOM 670 C C . SER A 1 86 ? -18.410 24.545 9.132 1.00 62.78 86 SER A C 1
ATOM 672 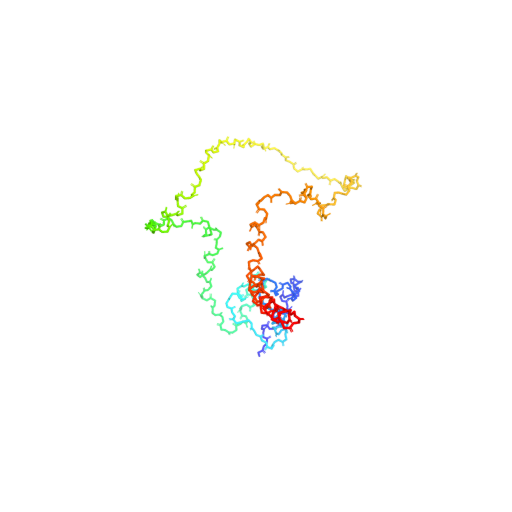O O . SER A 1 86 ? -17.341 24.220 9.656 1.00 62.78 86 SER A O 1
ATOM 674 N N . ILE A 1 87 ? -18.450 25.332 8.061 1.00 61.09 87 ILE A N 1
ATOM 675 C CA . ILE A 1 87 ? -17.273 26.032 7.543 1.00 61.09 87 ILE A CA 1
ATOM 676 C C . ILE A 1 87 ? -17.022 27.244 8.446 1.00 61.09 87 ILE A C 1
ATOM 678 O O . ILE A 1 87 ? -17.801 28.197 8.459 1.00 61.09 87 ILE A O 1
ATOM 682 N N . LYS A 1 88 ? -15.927 27.219 9.215 1.00 68.06 88 LYS A N 1
ATOM 683 C CA . LYS A 1 88 ? -15.419 28.424 9.880 1.00 68.06 88 LYS A CA 1
ATOM 684 C C . LYS A 1 88 ? -14.833 29.335 8.804 1.00 68.06 88 LYS A C 1
ATOM 686 O O . LYS A 1 88 ? -13.757 29.060 8.279 1.00 68.06 88 LYS A O 1
ATOM 691 N N . ASN A 1 89 ? -15.573 30.384 8.452 1.00 59.94 89 ASN A N 1
ATOM 692 C CA . ASN A 1 89 ? -15.123 31.434 7.542 1.00 59.94 89 ASN A CA 1
ATOM 693 C C . ASN A 1 89 ? -14.121 32.342 8.265 1.00 59.94 89 ASN A C 1
ATOM 695 O O . ASN A 1 89 ? -14.424 33.490 8.578 1.00 59.94 89 ASN A O 1
ATOM 699 N N . ASP A 1 90 ? -12.942 31.813 8.574 1.00 62.75 90 ASP A N 1
ATOM 700 C CA . ASP A 1 90 ? -11.812 32.664 8.914 1.00 62.75 90 ASP A CA 1
ATOM 701 C C . ASP A 1 90 ? -11.267 33.222 7.595 1.00 62.75 90 ASP A C 1
ATOM 703 O O . ASP A 1 90 ? -10.993 32.457 6.667 1.00 62.75 90 ASP A O 1
ATOM 707 N N . ASP A 1 91 ? -11.141 34.548 7.490 1.00 60.16 91 ASP A N 1
ATOM 708 C CA . ASP A 1 91 ? -10.595 35.238 6.316 1.00 60.16 91 ASP A CA 1
ATOM 709 C C . ASP A 1 91 ? -9.121 34.848 6.112 1.00 60.16 91 ASP A C 1
ATOM 711 O O . ASP A 1 91 ? -8.178 35.536 6.522 1.00 60.16 91 ASP A O 1
ATOM 715 N N . VAL A 1 92 ? -8.899 33.700 5.472 1.00 60.19 92 VAL A N 1
ATOM 716 C CA . VAL A 1 92 ? -7.574 33.250 5.069 1.00 60.19 92 VAL A CA 1
ATOM 717 C C . VAL A 1 92 ? -7.118 34.164 3.939 1.00 60.19 92 VAL A C 1
ATOM 719 O O . VAL A 1 92 ? -7.551 34.045 2.794 1.00 60.19 92 VAL A O 1
ATOM 722 N N . GLN A 1 93 ? -6.207 35.087 4.246 1.00 62.22 93 GLN A N 1
ATOM 723 C CA . GLN A 1 93 ? -5.520 35.881 3.231 1.00 62.22 93 GLN A CA 1
ATOM 724 C C . GLN A 1 93 ? -4.597 34.963 2.418 1.00 62.22 93 GLN A C 1
ATOM 726 O O . GLN A 1 93 ? -3.419 34.784 2.739 1.00 62.22 93 GLN A O 1
ATOM 731 N N . ILE A 1 94 ? -5.138 34.358 1.359 1.00 61.91 94 ILE A N 1
ATOM 732 C CA . ILE A 1 94 ? -4.389 33.516 0.423 1.00 61.91 94 ILE A CA 1
ATOM 733 C C . ILE A 1 94 ? -3.400 34.415 -0.333 1.00 61.91 94 ILE A C 1
ATOM 735 O O . ILE A 1 94 ? -3.727 35.051 -1.338 1.00 61.91 94 ILE A O 1
ATOM 739 N N . LYS A 1 95 ? -2.156 34.489 0.152 1.00 63.22 95 LYS A N 1
ATOM 740 C CA . LYS A 1 95 ? -1.057 35.116 -0.589 1.00 63.22 95 LYS A CA 1
ATOM 741 C C . LYS A 1 95 ? -0.721 34.231 -1.783 1.00 63.22 95 LYS A C 1
ATOM 743 O O . LYS A 1 95 ? -0.106 33.183 -1.622 1.00 63.22 95 LYS A O 1
ATOM 748 N N . GLN A 1 96 ? -1.106 34.677 -2.976 1.00 61.75 96 GLN A N 1
ATOM 749 C CA . GLN A 1 96 ? -0.773 34.013 -4.235 1.00 61.75 96 GLN A CA 1
ATOM 750 C C . GLN A 1 96 ? 0.741 33.790 -4.340 1.00 61.75 96 GLN A C 1
ATOM 752 O O . GLN A 1 96 ? 1.522 34.745 -4.436 1.00 61.75 96 GLN A O 1
ATOM 757 N N . THR A 1 97 ? 1.167 32.530 -4.344 1.00 67.62 97 THR A N 1
ATOM 758 C CA . THR A 1 97 ? 2.568 32.187 -4.584 1.00 67.62 97 THR A CA 1
ATOM 759 C C . THR A 1 97 ? 2.874 32.220 -6.083 1.00 67.62 97 THR A C 1
ATOM 761 O O . THR A 1 97 ? 1.983 32.212 -6.934 1.00 67.62 97 THR A O 1
ATOM 764 N N . ARG A 1 98 ? 4.161 32.280 -6.455 1.00 68.44 98 ARG A N 1
ATOM 765 C CA . ARG A 1 98 ? 4.568 32.317 -7.876 1.00 68.44 98 ARG A CA 1
ATOM 766 C C . ARG A 1 98 ? 4.101 31.083 -8.665 1.00 68.44 98 ARG A C 1
ATOM 768 O O . ARG A 1 98 ? 3.947 31.173 -9.878 1.00 68.44 98 ARG A O 1
ATOM 775 N N . ILE A 1 99 ? 3.852 29.969 -7.977 1.00 67.88 99 ILE A N 1
ATOM 776 C CA . ILE A 1 99 ? 3.372 28.711 -8.559 1.00 67.88 99 ILE A CA 1
ATOM 777 C C . ILE A 1 99 ? 1.867 28.799 -8.873 1.00 67.88 99 ILE A C 1
ATOM 779 O O . ILE A 1 99 ? 1.445 28.346 -9.936 1.00 67.88 99 ILE A O 1
ATOM 783 N N . ASP A 1 100 ? 1.076 29.484 -8.039 1.00 61.56 100 ASP A N 1
ATOM 784 C CA . ASP A 1 100 ? -0.360 29.704 -8.285 1.00 61.56 100 ASP A CA 1
ATOM 785 C C . ASP A 1 100 ? -0.605 30.557 -9.540 1.00 61.56 100 ASP A C 1
ATOM 787 O O . ASP A 1 100 ? -1.517 30.287 -10.321 1.00 61.56 100 ASP A O 1
ATOM 791 N N . LYS A 1 101 ? 0.267 31.543 -9.800 1.00 63.84 101 LYS A N 1
ATOM 792 C CA . LYS A 1 101 ? 0.216 32.355 -11.031 1.00 63.84 101 LYS A CA 1
ATOM 793 C C . LYS A 1 101 ? 0.479 31.533 -12.295 1.00 63.84 101 LYS A C 1
ATOM 795 O O . LYS A 1 101 ? -0.148 31.787 -13.316 1.00 63.84 101 LYS A O 1
ATOM 800 N N . LEU A 1 102 ? 1.376 30.548 -12.215 1.00 66.69 102 LEU A N 1
ATOM 801 C CA . LEU A 1 102 ? 1.699 29.633 -13.315 1.00 66.69 102 LEU A CA 1
ATOM 802 C C . LEU A 1 102 ? 0.584 28.611 -13.571 1.00 66.69 102 LEU A C 1
ATOM 804 O O . LEU A 1 102 ? 0.331 28.248 -14.715 1.00 66.69 102 LEU A O 1
ATOM 808 N N . ARG A 1 103 ? -0.111 28.155 -12.523 1.00 61.38 103 ARG A N 1
ATOM 809 C CA . ARG A 1 103 ? -1.241 27.226 -12.668 1.00 61.38 103 ARG A CA 1
ATOM 810 C C . ARG A 1 103 ? -2.478 27.906 -13.260 1.00 61.38 103 ARG A C 1
ATOM 812 O O . ARG A 1 103 ? -3.237 27.258 -13.976 1.00 61.38 103 ARG A O 1
ATOM 819 N N . ASN A 1 104 ? -2.678 29.196 -12.997 1.00 60.62 104 ASN A N 1
ATOM 820 C CA . ASN A 1 104 ? -3.815 29.948 -13.533 1.00 60.62 104 ASN A CA 1
ATOM 821 C C . ASN A 1 104 ? -3.645 30.364 -15.004 1.00 60.62 104 ASN A C 1
ATOM 823 O O . ASN A 1 104 ? -4.646 30.560 -15.682 1.00 60.62 104 ASN A O 1
ATOM 827 N N . THR A 1 105 ? -2.422 30.446 -15.541 1.00 64.31 105 THR A N 1
ATOM 828 C CA . THR A 1 105 ? -2.205 30.724 -16.976 1.00 64.31 105 THR A CA 1
ATOM 829 C C . THR A 1 105 ? -2.491 29.531 -17.889 1.00 64.31 105 THR A C 1
ATOM 831 O O . THR A 1 105 ? -2.780 29.736 -19.064 1.00 64.31 105 THR A O 1
ATOM 834 N N . PHE A 1 106 ? -2.435 28.298 -17.375 1.00 62.22 106 PHE A N 1
ATOM 835 C CA . PHE A 1 106 ? -2.718 27.077 -18.146 1.00 62.22 106 PHE A CA 1
ATOM 836 C C . PHE A 1 106 ? -4.148 26.547 -17.977 1.00 62.22 106 PHE A C 1
ATOM 838 O O . PHE A 1 106 ? -4.533 25.599 -18.665 1.00 62.22 106 PHE A O 1
ATOM 845 N N . GLN A 1 107 ? -4.952 27.141 -17.092 1.00 61.12 107 GLN A N 1
ATOM 846 C CA . GLN A 1 107 ? -6.358 26.777 -16.962 1.00 61.12 107 GLN A CA 1
ATOM 847 C C . GLN A 1 107 ? -7.151 27.352 -18.138 1.00 61.12 107 GLN A C 1
ATOM 849 O O . GLN A 1 107 ? -7.294 28.562 -18.314 1.00 61.12 107 GLN A O 1
ATOM 854 N N . ARG A 1 108 ? -7.638 26.438 -18.980 1.00 53.94 108 ARG A N 1
ATOM 855 C CA . ARG A 1 108 ? -8.582 26.696 -20.064 1.00 53.94 108 ARG A CA 1
ATOM 856 C C . ARG A 1 108 ? -9.812 27.395 -19.480 1.00 53.94 108 ARG A C 1
ATOM 858 O O . ARG A 1 108 ? -10.426 26.870 -18.562 1.00 53.94 108 ARG A O 1
ATOM 865 N N . LYS A 1 109 ? -10.145 28.567 -20.025 1.00 51.59 109 LYS A N 1
ATOM 866 C CA . LYS A 1 109 ? -11.339 29.358 -19.696 1.00 51.59 109 LYS A CA 1
ATOM 867 C C . LYS A 1 109 ? -12.567 28.435 -19.677 1.00 51.59 109 LYS A C 1
ATOM 869 O O . LYS A 1 109 ? -12.904 27.875 -20.721 1.00 51.59 109 LYS A O 1
ATOM 874 N N . GLU A 1 110 ? -13.177 28.240 -18.509 1.00 48.38 110 GLU A N 1
ATOM 875 C CA . GLU A 1 110 ? -14.432 27.496 -18.392 1.00 48.38 110 GLU A CA 1
ATOM 876 C C . GLU A 1 110 ? -15.497 28.207 -19.228 1.00 48.38 110 GLU A C 1
ATOM 878 O O . GLU A 1 110 ? -15.709 29.418 -19.120 1.00 48.38 110 GLU A O 1
ATOM 883 N N . SER A 1 111 ? -16.109 27.458 -20.139 1.00 41.16 111 SER A N 1
ATOM 884 C CA . SER A 1 111 ? -17.296 27.889 -20.861 1.00 41.16 111 SER A CA 1
ATOM 885 C C . SER A 1 111 ? -18.450 27.970 -19.872 1.00 41.16 111 SER A C 1
ATOM 887 O O . SER A 1 111 ? -18.751 26.980 -19.211 1.00 41.16 111 SER A O 1
ATOM 889 N N . THR A 1 112 ? -19.086 29.135 -19.799 1.00 41.72 112 THR A N 1
ATOM 890 C CA . THR A 1 112 ? -20.339 29.381 -19.086 1.00 41.72 112 THR A CA 1
ATOM 891 C C . THR A 1 112 ? -21.339 28.268 -19.414 1.00 41.72 112 THR A C 1
ATOM 893 O O . THR A 1 112 ? -21.793 28.166 -20.553 1.00 41.72 112 THR A O 1
ATOM 896 N N . LEU A 1 113 ? -21.619 27.391 -18.449 1.00 37.41 113 LEU A N 1
ATOM 897 C CA . LEU A 1 113 ? -22.692 26.408 -18.555 1.00 37.41 113 LEU A CA 1
ATOM 898 C C . LEU A 1 113 ? -24.008 27.125 -18.258 1.00 37.41 113 LEU A C 1
ATOM 900 O O . LEU A 1 113 ? -24.139 27.786 -17.231 1.00 37.41 113 LEU A O 1
ATOM 904 N N . ASN A 1 114 ? -24.934 27.028 -19.210 1.00 38.00 114 ASN A N 1
ATOM 905 C CA . ASN A 1 114 ? -26.304 27.490 -19.061 1.00 38.00 114 ASN A CA 1
ATOM 906 C C . ASN A 1 114 ? -27.008 26.708 -17.947 1.00 38.00 114 ASN A C 1
ATOM 908 O O . ASN A 1 114 ? -26.802 25.505 -17.790 1.00 38.00 114 ASN A O 1
ATOM 912 N N . ASP A 1 115 ? -27.834 27.450 -17.221 1.00 34.84 115 ASP A N 1
ATOM 913 C CA . ASP A 1 115 ? -28.790 27.031 -16.205 1.00 34.84 115 ASP A CA 1
ATOM 914 C C . ASP A 1 115 ? -29.637 25.839 -16.694 1.00 34.84 115 ASP A C 1
ATOM 916 O O . ASP A 1 115 ? -30.273 25.920 -17.748 1.00 34.84 115 ASP A O 1
ATOM 920 N N . PHE A 1 116 ? -29.602 24.719 -15.968 1.00 36.06 116 PHE A N 1
ATOM 921 C CA . PHE A 1 116 ? -30.506 23.587 -16.178 1.00 36.06 116 PHE A CA 1
ATOM 922 C C . PHE A 1 116 ? -31.478 23.541 -15.000 1.00 36.06 116 PHE A C 1
ATOM 924 O O . PHE A 1 116 ? -31.106 23.181 -13.883 1.00 36.06 116 PHE A O 1
ATOM 931 N N . ASP A 1 117 ? -32.711 23.937 -15.294 1.00 34.03 117 ASP A N 1
ATOM 932 C CA . ASP A 1 117 ? -33.862 23.977 -14.399 1.00 34.03 117 ASP A CA 1
ATOM 933 C C . ASP A 1 117 ? -34.279 22.540 -14.022 1.00 34.03 117 ASP A C 1
ATOM 935 O O . ASP A 1 117 ? -34.588 21.727 -14.898 1.00 34.03 117 ASP A O 1
ATOM 939 N N . TYR A 1 118 ? -34.243 22.195 -12.732 1.00 39.44 118 TYR A N 1
ATOM 940 C CA . TYR A 1 118 ? -34.793 20.933 -12.229 1.00 39.44 118 TYR A CA 1
ATOM 941 C C . TYR A 1 118 ? -36.245 21.165 -11.815 1.00 39.44 118 TYR A C 1
ATOM 943 O O . TYR A 1 118 ? -36.523 21.684 -10.734 1.00 39.44 118 TYR A O 1
ATOM 951 N N . GLU A 1 119 ? -37.173 20.748 -12.672 1.00 34.28 119 GLU A N 1
ATOM 952 C CA . GLU A 1 119 ? -38.598 20.715 -12.360 1.00 34.28 119 GLU A CA 1
ATOM 953 C C . GLU A 1 119 ? -38.859 19.637 -11.294 1.00 34.28 119 GLU A C 1
ATOM 955 O O . GLU A 1 119 ? -38.717 18.433 -11.524 1.00 34.28 119 GLU A O 1
ATOM 960 N N . SER A 1 120 ? -39.189 20.081 -10.082 1.00 41.59 120 SER A N 1
ATOM 961 C CA . SER A 1 120 ? -39.575 19.225 -8.965 1.00 41.59 120 SER A CA 1
ATOM 962 C C . SER A 1 120 ? -40.946 18.601 -9.235 1.00 41.59 120 SER A C 1
ATOM 964 O O . SER A 1 120 ? -41.972 19.264 -9.077 1.00 41.59 120 SER A O 1
ATOM 966 N N . VAL A 1 121 ? -40.979 17.321 -9.603 1.00 34.56 121 VAL A N 1
ATOM 967 C CA . VAL A 1 121 ? -42.213 16.526 -9.584 1.00 34.56 121 VAL A CA 1
ATOM 968 C C . VAL A 1 121 ? -42.327 15.861 -8.217 1.00 34.56 121 VAL A C 1
ATOM 970 O O . VAL A 1 121 ? -41.685 14.856 -7.923 1.00 34.56 121 VAL A O 1
ATOM 973 N N . GLU A 1 122 ? -43.128 16.485 -7.362 1.00 39.22 122 GLU A N 1
ATOM 974 C CA . GLU A 1 122 ? -43.729 15.864 -6.184 1.00 39.22 122 GLU A CA 1
ATOM 975 C C . GLU A 1 122 ? -44.808 14.849 -6.627 1.00 39.22 122 GLU A C 1
ATOM 977 O O . GLU A 1 122 ? -45.247 14.902 -7.775 1.00 39.22 122 GLU A O 1
ATOM 982 N N . VAL A 1 123 ? -45.299 14.018 -5.691 1.00 32.97 123 VAL A N 1
ATOM 983 C CA . VAL A 1 123 ? -46.426 13.048 -5.783 1.00 32.97 123 VAL A CA 1
ATOM 984 C C . VAL A 1 123 ? -45.973 11.604 -6.082 1.00 32.97 123 VAL A C 1
ATOM 986 O O . VAL A 1 123 ? -45.297 11.361 -7.067 1.00 32.97 123 VAL A O 1
ATOM 989 N N . SER A 1 124 ? -46.349 10.536 -5.373 1.00 31.48 124 SER A N 1
ATOM 990 C CA . SER A 1 124 ? -47.044 10.279 -4.103 1.00 31.48 124 SER A CA 1
ATOM 991 C C . SER A 1 124 ? -46.981 8.762 -3.842 1.00 31.48 124 SER A C 1
ATOM 993 O O . SER A 1 124 ? -46.853 7.978 -4.775 1.00 31.48 124 SER A O 1
ATOM 995 N N . GLU A 1 125 ? -47.176 8.389 -2.577 1.00 33.22 125 GLU A N 1
ATOM 996 C CA . GLU A 1 125 ? -47.827 7.157 -2.102 1.00 33.22 125 GLU A CA 1
ATOM 997 C C . GLU A 1 125 ? -47.237 5.765 -2.417 1.00 33.22 125 GLU A C 1
ATOM 999 O O . GLU A 1 125 ? -47.208 5.252 -3.531 1.00 33.22 125 GLU A O 1
ATOM 1004 N N . VAL A 1 126 ? -46.887 5.109 -1.311 1.00 43.97 126 VAL A N 1
ATOM 1005 C CA . VAL A 1 126 ? -46.599 3.688 -1.132 1.00 43.97 126 VAL A CA 1
ATOM 1006 C C . VAL A 1 126 ? -47.698 2.813 -1.752 1.00 43.97 126 VAL A C 1
ATOM 1008 O O . VAL A 1 126 ? -48.858 2.891 -1.350 1.00 43.97 126 VAL A O 1
ATOM 1011 N N . LYS A 1 127 ? -47.319 1.902 -2.652 1.00 37.75 127 LYS A N 1
ATOM 1012 C CA . LYS A 1 127 ? -48.096 0.696 -2.971 1.00 37.75 127 LYS A CA 1
ATOM 1013 C C . LYS A 1 127 ? -47.243 -0.538 -2.694 1.00 37.75 127 LYS A C 1
ATOM 1015 O O . LYS A 1 127 ? -46.168 -0.689 -3.263 1.00 37.75 127 LYS A O 1
ATOM 1020 N N . GLU A 1 128 ? -47.731 -1.401 -1.805 1.00 48.41 128 GLU A N 1
ATOM 1021 C CA . GLU A 1 128 ? -47.218 -2.759 -1.601 1.00 48.41 128 GLU A CA 1
ATOM 1022 C C . GLU A 1 128 ? -47.386 -3.566 -2.896 1.00 48.41 128 GLU A C 1
ATOM 1024 O O . GLU A 1 128 ? -48.498 -3.949 -3.265 1.00 48.41 128 GLU A O 1
ATOM 1029 N N . GLU A 1 129 ? -46.283 -3.820 -3.598 1.00 42.22 129 GLU A N 1
ATOM 1030 C CA . GLU A 1 129 ? -46.247 -4.782 -4.700 1.00 42.22 129 GLU A CA 1
ATOM 1031 C C . GLU A 1 129 ? -46.196 -6.211 -4.133 1.00 42.22 129 GLU A C 1
ATOM 1033 O O . GLU A 1 129 ? -45.386 -6.543 -3.264 1.00 42.22 129 GLU A O 1
ATOM 1038 N N . THR A 1 130 ? -47.101 -7.067 -4.610 1.00 54.34 130 THR A N 1
ATOM 1039 C CA . THR A 1 130 ? -47.245 -8.465 -4.184 1.00 54.34 130 THR A CA 1
ATOM 1040 C C . THR A 1 130 ? -46.192 -9.363 -4.844 1.00 54.34 130 THR A C 1
ATOM 1042 O O . THR A 1 130 ? -45.771 -9.145 -5.978 1.00 54.34 130 THR A O 1
ATOM 1045 N N . LEU A 1 131 ? -45.781 -10.415 -4.125 1.00 52.56 131 LEU A N 1
ATOM 1046 C CA . LEU A 1 131 ? -44.655 -11.313 -4.444 1.00 52.56 131 LEU A CA 1
ATOM 1047 C C . LEU A 1 131 ? -44.751 -11.999 -5.826 1.00 52.56 131 LEU A C 1
ATOM 1049 O O . LEU A 1 131 ? -43.737 -12.414 -6.382 1.00 52.56 131 LEU A O 1
ATOM 1053 N N . GLU A 1 132 ? -45.948 -12.080 -6.410 1.00 53.06 132 GLU A N 1
ATOM 1054 C CA . GLU A 1 132 ? -46.165 -12.692 -7.725 1.00 53.06 132 GLU A CA 1
ATOM 1055 C C . GLU A 1 132 ? -45.686 -11.818 -8.896 1.00 53.06 132 GLU A C 1
ATOM 1057 O O . GLU A 1 132 ? -45.264 -12.359 -9.917 1.00 53.06 132 GLU A O 1
ATOM 1062 N N . GLU A 1 133 ? -45.627 -10.490 -8.739 1.00 51.69 133 GLU A N 1
ATOM 1063 C CA . GLU A 1 133 ? -45.118 -9.596 -9.789 1.00 51.69 133 GLU A CA 1
ATOM 1064 C C . GLU A 1 133 ? -43.591 -9.722 -9.971 1.00 51.69 133 GLU A C 1
ATOM 1066 O O . GLU A 1 133 ? -43.073 -9.619 -11.089 1.00 51.69 133 GLU A O 1
ATOM 1071 N N . TYR A 1 134 ? -42.867 -10.039 -8.892 1.00 54.69 134 TYR A N 1
ATOM 1072 C CA . TYR A 1 134 ? -41.421 -10.287 -8.920 1.00 54.69 134 TYR A CA 1
ATOM 1073 C C . TYR A 1 134 ? -41.040 -11.569 -9.671 1.00 54.69 134 TYR A C 1
ATOM 1075 O O . TYR A 1 134 ? -39.959 -11.630 -10.253 1.00 54.69 134 TYR A O 1
ATOM 1083 N N . LEU A 1 135 ? -41.907 -12.586 -9.683 1.00 50.44 135 LEU A N 1
ATOM 1084 C CA . LEU A 1 135 ? -41.621 -13.874 -10.328 1.00 50.44 135 LEU A CA 1
ATOM 1085 C C . LEU A 1 135 ? -41.864 -13.853 -11.844 1.00 50.44 135 LEU A C 1
ATOM 1087 O O . LEU A 1 135 ? -41.325 -14.695 -12.561 1.00 50.44 135 LEU A O 1
ATOM 1091 N N . THR A 1 136 ? -42.654 -12.898 -12.340 1.00 52.38 136 THR A N 1
ATOM 1092 C CA . THR A 1 136 ? -42.958 -12.743 -13.773 1.00 52.38 136 THR A CA 1
ATOM 1093 C C . THR A 1 136 ? -42.064 -11.744 -14.505 1.00 52.38 136 THR A C 1
ATOM 1095 O O . THR A 1 136 ? -42.048 -11.737 -15.737 1.00 52.38 136 THR A O 1
ATOM 1098 N N . LYS A 1 137 ? -41.297 -10.909 -13.791 1.00 49.84 137 LYS A N 1
ATOM 1099 C CA . LYS A 1 137 ? -40.296 -10.029 -14.411 1.00 49.84 137 LYS A CA 1
ATOM 1100 C C . LYS A 1 137 ? -39.046 -10.864 -14.737 1.00 49.84 137 LYS A C 1
ATOM 1102 O O . LYS A 1 137 ? -38.562 -11.580 -13.859 1.00 49.84 137 LYS A O 1
ATOM 1107 N N . PRO A 1 138 ? -38.506 -10.817 -15.972 1.00 44.38 138 PRO A N 1
ATOM 1108 C CA . PRO A 1 138 ? -37.244 -11.484 -16.265 1.00 44.38 138 PRO A CA 1
ATOM 1109 C C . PRO A 1 138 ? -36.189 -10.946 -15.300 1.00 44.38 138 PRO A C 1
ATOM 1111 O O . PRO A 1 138 ? -36.078 -9.733 -15.122 1.00 44.38 138 PRO A O 1
ATOM 1114 N N . VAL A 1 139 ? -35.467 -11.864 -14.653 1.00 46.25 139 VAL A N 1
ATOM 1115 C CA . VAL A 1 139 ? -34.396 -11.572 -13.697 1.00 46.25 139 VAL A CA 1
ATOM 1116 C C . VAL A 1 139 ? -33.454 -10.553 -14.328 1.00 46.25 139 VAL A C 1
ATOM 1118 O O . VAL A 1 139 ? -32.644 -10.893 -15.188 1.00 46.25 139 VAL A O 1
ATOM 1121 N N . GLN A 1 140 ? -33.568 -9.292 -13.913 1.00 46.88 140 GLN A N 1
ATOM 1122 C CA . GLN A 1 140 ? -32.535 -8.311 -14.180 1.00 46.88 140 GLN A CA 1
ATOM 1123 C C . GLN A 1 140 ? -31.351 -8.730 -13.320 1.00 46.88 140 GLN A C 1
ATOM 1125 O O . GLN A 1 140 ? -31.332 -8.521 -12.108 1.00 46.88 140 GLN A O 1
ATOM 1130 N N . THR A 1 141 ? -30.392 -9.402 -13.947 1.00 42.84 141 THR A N 1
ATOM 1131 C CA . THR A 1 141 ? -29.060 -9.639 -13.405 1.00 42.84 141 THR A CA 1
ATOM 1132 C C . THR A 1 141 ? -28.396 -8.284 -13.213 1.00 42.84 141 THR A C 1
ATOM 1134 O O . THR A 1 141 ? -27.671 -7.799 -14.080 1.00 42.84 141 THR A O 1
ATOM 1137 N N . THR A 1 142 ? -28.690 -7.623 -12.101 1.00 47.38 142 THR A N 1
ATOM 1138 C CA . THR A 1 142 ? -28.009 -6.397 -11.721 1.00 47.38 142 THR A CA 1
ATOM 1139 C C . THR A 1 142 ? -26.578 -6.761 -11.334 1.00 47.38 142 THR A C 1
ATOM 1141 O O . THR A 1 142 ? -26.305 -7.321 -10.273 1.00 47.38 142 THR A O 1
ATOM 1144 N N . ASN A 1 143 ? -25.673 -6.408 -12.249 1.00 53.22 143 ASN A N 1
ATOM 1145 C CA . ASN A 1 143 ? -24.213 -6.392 -12.150 1.00 53.22 143 ASN A CA 1
ATOM 1146 C C . ASN A 1 143 ? -23.487 -7.732 -12.326 1.00 53.22 143 ASN A C 1
ATOM 1148 O O . ASN A 1 143 ? -22.998 -8.322 -11.365 1.00 53.22 143 ASN A O 1
ATOM 1152 N N . LEU A 1 144 ? -23.269 -8.144 -13.577 1.00 44.97 144 LEU A N 1
ATOM 1153 C CA . LEU A 1 144 ? -22.056 -8.888 -13.924 1.00 44.97 144 LEU A CA 1
ATOM 1154 C C . LEU A 1 144 ? -21.768 -8.737 -15.421 1.00 44.97 144 LEU A C 1
ATOM 1156 O O . LEU A 1 144 ? -22.378 -9.410 -16.242 1.00 44.97 144 LEU A O 1
ATOM 1160 N N . LEU A 1 145 ? -20.817 -7.853 -15.738 1.00 44.47 145 LEU A N 1
ATOM 1161 C CA . LEU A 1 145 ? -20.301 -7.576 -17.083 1.00 44.47 145 LEU A CA 1
ATOM 1162 C C . LEU A 1 145 ? -21.313 -6.919 -18.030 1.00 44.47 145 LEU A C 1
ATOM 1164 O O . LEU A 1 145 ? -21.678 -7.478 -19.060 1.00 44.47 145 LEU A O 1
ATOM 1168 N N . GLU A 1 146 ? -21.660 -5.665 -17.746 1.00 43.50 146 GLU A N 1
ATOM 1169 C CA . GLU A 1 146 ? -21.829 -4.726 -18.853 1.00 43.50 146 GLU A CA 1
ATOM 1170 C C . GLU A 1 146 ? -20.432 -4.577 -19.473 1.00 43.50 146 GLU A C 1
ATOM 1172 O O . GLU A 1 146 ? -19.567 -3.859 -18.970 1.00 43.50 146 GLU A O 1
ATOM 1177 N N . PHE A 1 147 ? -20.146 -5.408 -20.479 1.00 50.25 147 PHE A N 1
ATOM 1178 C CA . PHE A 1 147 ? -19.100 -5.104 -21.440 1.00 50.25 147 PHE A CA 1
ATOM 1179 C C . PHE A 1 147 ? -19.538 -3.782 -22.049 1.00 50.25 147 PHE A C 1
ATOM 1181 O O . PHE A 1 147 ? -20.416 -3.768 -22.907 1.00 50.25 147 PHE A O 1
ATOM 1188 N N . SER A 1 148 ? -18.991 -2.673 -21.550 1.00 50.00 148 SER A N 1
ATOM 1189 C CA . SER A 1 148 ? -19.059 -1.428 -22.291 1.00 50.00 148 SER A CA 1
ATOM 1190 C C . SER A 1 148 ? -18.629 -1.759 -23.716 1.00 50.00 148 SER A C 1
ATOM 1192 O O . SER A 1 148 ? -17.573 -2.375 -23.904 1.00 50.00 148 SER A O 1
ATOM 1194 N N . ASP A 1 149 ? -19.423 -1.348 -24.702 1.00 50.25 149 ASP A N 1
ATOM 1195 C CA . ASP A 1 149 ? -19.024 -1.271 -26.110 1.00 50.25 149 ASP A CA 1
ATOM 1196 C C . ASP A 1 149 ? -17.926 -0.195 -26.280 1.00 50.25 149 ASP A C 1
ATOM 1198 O O . ASP A 1 149 ? -17.984 0.684 -27.136 1.00 50.25 149 ASP A O 1
ATOM 1202 N N . GLU A 1 150 ? -16.915 -0.209 -25.410 1.00 59.50 150 GLU A N 1
ATOM 1203 C CA . GLU A 1 150 ? -15.686 0.530 -25.597 1.00 59.50 150 GLU A CA 1
ATOM 1204 C C . GLU A 1 150 ? -14.887 -0.249 -26.629 1.00 59.50 150 GLU A C 1
ATOM 1206 O O . GLU A 1 150 ? -14.217 -1.243 -26.329 1.00 59.50 150 GLU A O 1
ATOM 1211 N N . GLU A 1 151 ? -15.002 0.198 -27.880 1.00 59.56 151 GLU A N 1
ATOM 1212 C CA . GLU A 1 151 ? -14.099 -0.223 -28.936 1.00 59.56 151 GLU A CA 1
ATOM 1213 C C . GLU A 1 151 ? -12.663 -0.148 -28.402 1.00 59.56 151 GLU A C 1
ATOM 1215 O O . GLU A 1 151 ? -12.288 0.824 -27.731 1.00 59.56 151 GLU A O 1
ATOM 1220 N N . PRO A 1 152 ? -11.840 -1.180 -28.647 1.00 60.66 152 PRO A N 1
ATOM 1221 C CA . PRO A 1 152 ? -10.495 -1.200 -28.118 1.00 60.66 152 PRO A CA 1
ATOM 1222 C C . PRO A 1 152 ? -9.788 0.062 -28.612 1.00 60.66 152 PRO A C 1
ATOM 1224 O O . PRO A 1 152 ? -9.769 0.344 -29.809 1.00 60.66 152 PRO A O 1
ATOM 1227 N N . TYR A 1 153 ? -9.222 0.820 -27.671 1.00 62.91 153 TYR A N 1
ATOM 1228 C CA . TYR A 1 153 ? -8.594 2.139 -27.838 1.00 62.91 153 TYR A CA 1
ATOM 1229 C C . TYR A 1 153 ? -7.362 2.168 -28.776 1.00 62.91 153 TYR A C 1
ATOM 1231 O O . TYR A 1 153 ? -6.487 3.015 -28.644 1.00 62.91 153 TYR A O 1
ATOM 1239 N N . ILE A 1 154 ? -7.265 1.236 -29.721 1.00 61.75 154 ILE A N 1
ATOM 1240 C CA . ILE A 1 154 ? -6.157 0.963 -30.639 1.00 61.75 154 ILE A CA 1
ATOM 1241 C C . ILE A 1 154 ? -5.828 2.180 -31.519 1.00 61.75 154 ILE A C 1
ATOM 1243 O O . ILE A 1 154 ? -4.685 2.325 -31.947 1.00 61.75 154 ILE A O 1
ATOM 1247 N N . TYR A 1 155 ? -6.795 3.072 -31.762 1.00 63.78 155 TYR A N 1
ATOM 1248 C CA . TYR A 1 155 ? -6.631 4.243 -32.632 1.00 63.78 155 TYR A CA 1
ATOM 1249 C C . TYR A 1 155 ? -6.597 5.591 -31.892 1.00 63.78 155 TYR A C 1
ATOM 1251 O O . TYR A 1 155 ? -6.537 6.635 -32.544 1.00 63.78 155 TYR A O 1
ATOM 1259 N N . ASP A 1 156 ? -6.601 5.613 -30.553 1.00 71.81 156 ASP A N 1
ATOM 1260 C CA . ASP A 1 156 ? -6.502 6.875 -29.811 1.00 71.81 156 ASP A CA 1
ATOM 1261 C C . ASP A 1 156 ? -5.044 7.367 -29.751 1.00 71.81 156 ASP A C 1
ATOM 1263 O O . ASP A 1 156 ? -4.178 6.818 -29.068 1.00 71.81 156 ASP A O 1
ATOM 1267 N N . GLN A 1 157 ? -4.766 8.472 -30.442 1.00 69.75 157 GLN A N 1
ATOM 1268 C CA . GLN A 1 157 ? -3.445 9.103 -30.488 1.00 69.75 157 GLN A CA 1
ATOM 1269 C C . GLN A 1 157 ? -2.931 9.539 -29.100 1.00 69.75 157 GLN A C 1
ATOM 1271 O O . GLN A 1 157 ? -1.719 9.657 -28.893 1.00 69.75 157 GLN A O 1
ATOM 1276 N N . LYS A 1 158 ? -3.818 9.758 -28.121 1.00 68.44 158 LYS A N 1
ATOM 1277 C CA . LYS A 1 158 ? -3.449 10.140 -26.744 1.00 68.44 158 LYS A CA 1
ATOM 1278 C C . LYS A 1 158 ? -3.062 8.941 -25.871 1.00 68.44 158 LYS A C 1
ATOM 1280 O O . LYS A 1 158 ? -2.510 9.124 -24.782 1.00 68.44 158 LYS A O 1
ATOM 1285 N N . GLN A 1 159 ? -3.277 7.722 -26.357 1.00 70.94 159 GLN A N 1
ATOM 1286 C CA . GLN A 1 159 ? -3.098 6.488 -25.599 1.00 70.94 159 GLN A CA 1
ATOM 1287 C C . GLN A 1 159 ? -1.624 6.178 -25.299 1.00 70.94 159 GLN A C 1
ATOM 1289 O O . GLN A 1 159 ? -1.293 5.699 -24.213 1.00 70.94 159 GLN A O 1
ATOM 1294 N N . ILE A 1 160 ? -0.715 6.527 -26.216 1.00 70.50 160 ILE A N 1
ATOM 1295 C CA . ILE A 1 160 ? 0.732 6.348 -26.025 1.00 70.50 160 ILE A CA 1
ATOM 1296 C C . ILE A 1 160 ? 1.178 7.115 -24.772 1.00 70.50 160 ILE A C 1
ATOM 1298 O O . ILE A 1 160 ? 1.771 6.534 -23.866 1.00 70.50 160 ILE A O 1
ATOM 1302 N N . GLY A 1 161 ? 0.804 8.392 -24.650 1.00 72.81 161 GLY A N 1
ATOM 1303 C CA . GLY A 1 161 ? 1.126 9.204 -23.471 1.00 72.81 161 GLY A CA 1
ATOM 1304 C C . GLY A 1 161 ? 0.558 8.631 -22.168 1.00 72.81 161 GLY A C 1
ATOM 1305 O O . GLY A 1 161 ? 1.245 8.603 -21.144 1.00 72.81 161 GLY A O 1
ATOM 1306 N N . PHE A 1 162 ? -0.666 8.104 -22.203 1.00 75.38 162 PHE A N 1
ATOM 1307 C CA . PHE A 1 162 ? -1.283 7.452 -21.048 1.00 75.38 162 PHE A CA 1
ATOM 1308 C C . PHE A 1 162 ? -0.532 6.178 -20.615 1.00 75.38 162 PHE A C 1
ATOM 1310 O O . PHE A 1 162 ? -0.272 5.985 -19.426 1.00 75.38 162 PHE A O 1
ATOM 1317 N N . TYR A 1 163 ? -0.090 5.332 -21.549 1.00 73.12 163 TYR A N 1
ATOM 1318 C CA . TYR A 1 163 ? 0.688 4.137 -21.200 1.00 73.12 163 TYR A CA 1
ATOM 1319 C C . TYR A 1 163 ? 2.095 4.465 -20.699 1.00 73.12 163 TYR A C 1
ATOM 1321 O O . TYR A 1 163 ? 2.566 3.813 -19.761 1.00 73.12 163 TYR A O 1
ATOM 1329 N N . PHE A 1 164 ? 2.741 5.480 -21.281 1.00 72.56 164 PHE A N 1
ATOM 1330 C CA . PHE A 1 164 ? 4.052 5.961 -20.838 1.00 72.56 164 PHE A CA 1
ATOM 1331 C C . PHE A 1 164 ? 3.993 6.533 -19.418 1.00 72.56 164 PHE A C 1
ATOM 1333 O O . PHE A 1 164 ? 4.881 6.251 -18.615 1.00 72.56 164 PHE A O 1
ATOM 1340 N N . THR A 1 165 ? 2.947 7.294 -19.083 1.00 75.88 165 THR A N 1
ATOM 1341 C CA . THR A 1 165 ? 2.781 7.871 -17.738 1.00 75.88 165 THR A CA 1
ATOM 1342 C C . THR A 1 165 ? 2.401 6.814 -16.702 1.00 75.88 165 THR A C 1
ATOM 1344 O O . THR A 1 165 ? 2.974 6.795 -15.612 1.00 75.88 165 THR A O 1
ATOM 1347 N N . ARG A 1 166 ? 1.507 5.876 -17.042 1.00 78.62 166 ARG A N 1
ATOM 1348 C CA . ARG A 1 166 ? 1.070 4.802 -16.134 1.00 78.62 166 ARG A CA 1
ATOM 1349 C C . ARG A 1 166 ? 2.171 3.787 -15.815 1.00 78.62 166 ARG A C 1
ATOM 1351 O O . ARG A 1 166 ? 2.228 3.282 -14.698 1.00 78.62 166 ARG A O 1
ATOM 1358 N N . ASN A 1 167 ? 3.055 3.502 -16.772 1.00 84.00 167 ASN A N 1
ATOM 1359 C CA . ASN A 1 167 ? 4.134 2.517 -16.626 1.00 84.00 167 ASN A CA 1
ATOM 1360 C C . ASN A 1 167 ? 5.533 3.143 -16.574 1.00 84.00 167 ASN A C 1
ATOM 1362 O O . ASN A 1 167 ? 6.509 2.466 -16.884 1.00 84.00 167 ASN A O 1
ATOM 1366 N N . LEU A 1 168 ? 5.653 4.404 -16.143 1.00 85.56 168 LEU A N 1
ATOM 1367 C CA . LEU A 1 168 ? 6.892 5.189 -16.216 1.00 85.56 168 LEU A CA 1
ATOM 1368 C C . LEU A 1 168 ? 8.133 4.468 -15.660 1.00 85.56 168 LEU A C 1
ATOM 1370 O O . LEU A 1 168 ? 9.221 4.583 -16.219 1.00 85.56 168 LEU A O 1
ATOM 1374 N N . LYS A 1 169 ? 7.973 3.690 -14.580 1.00 86.94 169 LYS A N 1
ATOM 1375 C CA . LYS A 1 169 ? 9.060 2.894 -13.982 1.00 86.94 169 LYS A CA 1
ATOM 1376 C C . LYS A 1 169 ? 9.586 1.829 -14.948 1.00 86.94 169 LYS A C 1
ATOM 1378 O O . LYS A 1 169 ? 10.795 1.681 -15.103 1.00 86.94 169 LYS A O 1
ATOM 1383 N N . THR A 1 170 ? 8.678 1.117 -15.610 1.00 89.38 170 THR A N 1
ATOM 1384 C CA . THR A 1 170 ? 9.004 0.093 -16.607 1.00 89.38 170 THR A CA 1
ATOM 1385 C C . THR A 1 170 ? 9.645 0.727 -17.834 1.00 89.38 170 THR A C 1
ATOM 1387 O O . THR A 1 170 ? 10.635 0.209 -18.342 1.00 89.38 170 THR A O 1
ATOM 1390 N N . THR A 1 171 ? 9.147 1.882 -18.277 1.00 88.12 171 THR A N 1
ATOM 1391 C CA . THR A 1 171 ? 9.705 2.598 -19.429 1.00 88.12 171 THR A CA 1
ATOM 1392 C C . THR A 1 171 ? 11.100 3.150 -19.156 1.00 88.12 171 THR A C 1
ATOM 1394 O O . THR A 1 171 ? 11.967 3.058 -20.020 1.00 88.12 171 THR A O 1
ATOM 1397 N N . ALA A 1 172 ? 11.351 3.662 -17.949 1.00 89.94 172 ALA A N 1
ATOM 1398 C CA . ALA A 1 172 ? 12.682 4.099 -17.535 1.00 89.94 172 ALA A CA 1
ATOM 1399 C C . ALA A 1 172 ? 13.679 2.928 -17.499 1.00 89.94 172 ALA A C 1
ATOM 1401 O O . ALA A 1 172 ? 14.795 3.054 -17.999 1.00 89.94 172 ALA A O 1
ATOM 1402 N N . LEU A 1 173 ? 13.265 1.771 -16.969 1.00 93.44 173 LEU A N 1
ATOM 1403 C CA . LEU A 1 173 ? 14.088 0.560 -16.969 1.00 93.44 173 LEU A CA 1
ATOM 1404 C C . LEU A 1 173 ? 14.388 0.079 -18.394 1.00 93.44 173 LEU A C 1
ATOM 1406 O O . LEU A 1 173 ? 15.524 -0.280 -18.697 1.00 93.44 173 LEU A O 1
ATOM 1410 N N . LEU A 1 174 ? 13.392 0.118 -19.280 1.00 92.75 174 LEU A N 1
ATOM 1411 C CA . LEU A 1 174 ? 13.553 -0.255 -20.682 1.00 92.75 174 LEU A CA 1
ATOM 1412 C C . LEU A 1 174 ? 14.507 0.698 -21.415 1.00 92.75 174 LEU A C 1
ATOM 1414 O O . LEU A 1 174 ? 15.332 0.243 -22.197 1.00 92.75 174 LEU A O 1
ATOM 1418 N N . LEU A 1 175 ? 14.470 1.997 -21.109 1.00 93.50 175 LEU A N 1
ATOM 1419 C CA . LEU A 1 175 ? 15.407 2.977 -21.663 1.00 93.50 175 LEU A CA 1
ATOM 1420 C C . LEU A 1 175 ? 16.850 2.671 -21.235 1.00 93.50 175 LEU A C 1
ATOM 1422 O O . LEU A 1 175 ? 17.747 2.637 -22.077 1.00 93.50 175 LEU A O 1
ATOM 1426 N N . VAL A 1 176 ? 17.076 2.373 -19.951 1.00 95.81 176 VAL A N 1
ATOM 1427 C CA . VAL A 1 176 ? 18.400 1.953 -19.459 1.00 95.81 176 VAL A CA 1
ATOM 1428 C C . VAL A 1 176 ? 18.866 0.677 -20.164 1.00 95.81 176 VAL A C 1
ATOM 1430 O O . VAL A 1 176 ? 20.011 0.609 -20.611 1.00 95.81 176 VAL A O 1
ATOM 1433 N N . LEU A 1 177 ? 17.978 -0.307 -20.333 1.00 96.38 177 LEU A N 1
ATOM 1434 C CA . LEU A 1 177 ? 18.274 -1.530 -21.079 1.00 96.38 177 LEU A CA 1
ATOM 1435 C C . LEU A 1 177 ? 18.664 -1.220 -22.534 1.00 96.38 177 LEU A C 1
ATOM 1437 O O . LEU A 1 177 ? 19.655 -1.757 -23.023 1.00 96.38 177 LEU A O 1
ATOM 1441 N N . CYS A 1 178 ? 17.944 -0.321 -23.211 1.00 96.50 178 CYS A N 1
ATOM 1442 C CA . CYS A 1 178 ? 18.266 0.103 -24.574 1.00 96.50 178 CYS A CA 1
ATOM 1443 C C . CYS A 1 178 ? 19.663 0.727 -24.673 1.00 96.50 178 CYS A C 1
ATOM 1445 O O . CYS A 1 178 ? 20.378 0.433 -25.627 1.00 96.50 178 CYS A O 1
ATOM 1447 N N . ILE A 1 179 ? 20.084 1.531 -23.690 1.00 96.50 179 ILE A N 1
ATOM 1448 C CA . ILE A 1 179 ? 21.443 2.099 -23.656 1.00 96.50 179 ILE A CA 1
ATOM 1449 C C . ILE A 1 179 ? 22.491 0.985 -23.544 1.00 96.50 179 ILE A C 1
ATOM 1451 O O . ILE A 1 179 ? 23.484 0.990 -24.272 1.00 96.50 179 ILE A O 1
ATOM 1455 N N . VAL A 1 180 ? 22.271 0.007 -22.661 1.00 97.06 180 VAL A N 1
ATOM 1456 C CA . VAL A 1 180 ? 23.188 -1.132 -22.495 1.00 97.06 180 VAL A CA 1
ATOM 1457 C C . VAL A 1 180 ? 23.267 -1.965 -23.774 1.00 97.06 180 VAL A C 1
ATOM 1459 O O . VAL A 1 180 ? 24.367 -2.316 -24.205 1.00 97.06 180 VAL A O 1
ATOM 1462 N N . ILE A 1 181 ? 22.124 -2.246 -24.405 1.00 96.94 181 ILE A N 1
ATOM 1463 C CA . ILE A 1 181 ? 22.053 -2.983 -25.673 1.00 96.94 181 ILE A CA 1
ATOM 1464 C C . ILE A 1 181 ? 22.795 -2.222 -26.769 1.00 96.94 181 ILE A C 1
ATOM 1466 O O . ILE A 1 181 ? 23.603 -2.824 -27.467 1.00 96.94 181 ILE A O 1
ATOM 1470 N N . TYR A 1 182 ? 22.571 -0.913 -26.895 1.00 96.94 182 TYR A N 1
ATOM 1471 C CA . TYR A 1 182 ? 23.236 -0.084 -27.896 1.00 96.94 182 TYR A CA 1
ATOM 1472 C C . TYR A 1 182 ? 24.759 -0.118 -27.737 1.00 96.94 182 TYR A C 1
ATOM 1474 O O . TYR A 1 182 ? 25.473 -0.398 -28.696 1.00 96.94 182 TYR A O 1
ATOM 1482 N N . ASN A 1 183 ? 25.256 0.084 -26.514 1.00 95.88 183 ASN A N 1
ATOM 1483 C CA . ASN A 1 183 ? 26.692 0.029 -26.240 1.00 95.88 183 ASN A CA 1
ATOM 1484 C C . ASN A 1 183 ? 27.274 -1.362 -26.526 1.00 95.88 183 ASN A C 1
ATOM 1486 O O . ASN A 1 183 ? 28.329 -1.478 -27.143 1.00 95.88 183 ASN A O 1
ATOM 1490 N N . SER A 1 184 ? 26.569 -2.421 -26.121 1.00 96.06 184 SER A N 1
ATOM 1491 C CA . SER A 1 184 ? 26.997 -3.804 -26.366 1.00 96.06 184 SER A CA 1
ATOM 1492 C C . SER A 1 184 ? 27.031 -4.126 -27.859 1.00 96.06 184 SER A C 1
ATOM 1494 O O . SER A 1 184 ? 27.972 -4.755 -28.339 1.00 96.06 184 SER A O 1
ATOM 1496 N N . PHE A 1 185 ? 26.027 -3.667 -28.607 1.00 97.06 185 PHE A N 1
ATOM 1497 C CA . PHE A 1 185 ? 25.949 -3.862 -30.047 1.00 97.06 185 PHE A CA 1
ATOM 1498 C C . PHE A 1 185 ? 27.016 -3.055 -30.791 1.00 97.06 185 PHE A C 1
ATOM 1500 O O . PHE A 1 185 ? 27.597 -3.575 -31.735 1.00 97.06 185 PHE A O 1
ATOM 1507 N N . SER A 1 186 ? 27.332 -1.834 -30.344 1.00 95.56 186 SER A N 1
ATOM 1508 C CA . SER A 1 186 ? 28.445 -1.046 -30.889 1.00 95.56 186 SER A CA 1
ATOM 1509 C C . SER A 1 186 ? 29.771 -1.790 -30.743 1.00 95.56 186 SER A C 1
ATOM 1511 O O . SER A 1 186 ? 30.482 -1.961 -31.726 1.00 95.56 186 SER A O 1
ATOM 1513 N N . LEU A 1 187 ? 30.072 -2.310 -29.548 1.00 96.31 187 LEU A N 1
ATOM 1514 C CA . LEU A 1 187 ? 31.296 -3.082 -29.305 1.00 96.31 187 LEU A CA 1
ATOM 1515 C C . LEU A 1 187 ? 31.345 -4.365 -30.141 1.00 96.31 187 LEU A C 1
ATOM 1517 O O . LEU A 1 187 ? 32.387 -4.715 -30.694 1.00 96.31 187 LEU A O 1
ATOM 1521 N N . PHE A 1 188 ? 30.213 -5.062 -30.250 1.00 97.06 188 PHE A N 1
ATOM 1522 C CA . PHE A 1 188 ? 30.089 -6.224 -31.124 1.00 97.06 188 PHE A CA 1
ATOM 1523 C C . PHE A 1 188 ? 30.358 -5.854 -32.586 1.00 97.06 188 PHE A C 1
ATOM 1525 O O . PHE A 1 188 ? 31.099 -6.557 -33.270 1.00 97.06 188 PHE A O 1
ATOM 1532 N N . TRP A 1 189 ? 29.791 -4.745 -33.056 1.00 97.00 189 TRP A N 1
ATOM 1533 C CA . TRP A 1 189 ? 29.958 -4.271 -34.424 1.00 97.00 189 TRP A CA 1
ATOM 1534 C C . TRP A 1 189 ? 31.408 -3.887 -34.727 1.00 97.00 189 TRP A C 1
ATOM 1536 O O . TRP A 1 189 ? 31.943 -4.278 -35.764 1.00 97.00 189 TRP A O 1
ATOM 1546 N N . ASP A 1 190 ? 32.075 -3.202 -33.800 1.00 95.88 190 ASP A N 1
ATOM 1547 C CA . ASP A 1 190 ? 33.494 -2.854 -33.915 1.00 95.88 190 ASP A CA 1
ATOM 1548 C C . ASP A 1 190 ? 34.381 -4.107 -33.946 1.00 95.88 190 ASP A C 1
ATOM 1550 O O . ASP A 1 190 ? 35.313 -4.210 -34.751 1.00 95.88 190 ASP A O 1
ATOM 1554 N N . SER A 1 191 ? 34.056 -5.107 -33.121 1.00 94.62 191 SER A N 1
ATOM 1555 C CA . SER A 1 191 ? 34.743 -6.399 -33.129 1.00 94.62 191 SER A CA 1
ATOM 1556 C C . SER A 1 191 ? 34.526 -7.156 -34.440 1.00 94.62 191 SER A C 1
ATOM 1558 O O . SER A 1 191 ? 35.480 -7.722 -34.974 1.00 94.62 191 SER A O 1
ATOM 1560 N N . LEU A 1 192 ? 33.302 -7.158 -34.972 1.00 95.50 192 LEU A N 1
ATOM 1561 C CA . LEU A 1 192 ? 32.975 -7.794 -36.247 1.00 95.50 192 LEU A CA 1
ATOM 1562 C C . LEU A 1 192 ? 33.720 -7.122 -37.402 1.00 95.50 192 LEU A C 1
ATOM 1564 O O . LEU A 1 192 ? 34.272 -7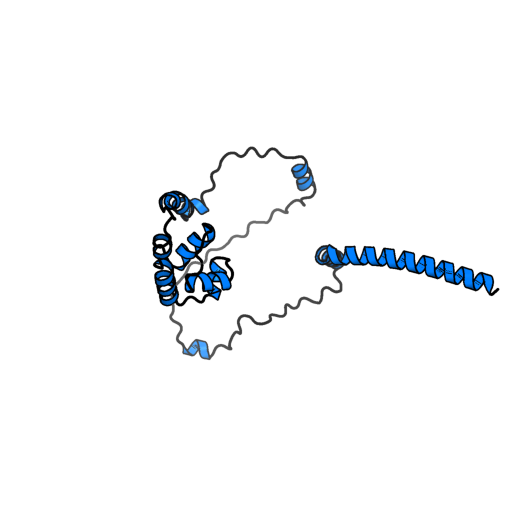.808 -38.260 1.00 95.50 192 LEU A O 1
ATOM 1568 N N . ARG A 1 193 ? 33.775 -5.788 -37.405 1.00 95.19 193 ARG A N 1
ATOM 1569 C CA . ARG A 1 193 ? 34.511 -5.019 -38.409 1.00 95.19 193 ARG A CA 1
ATOM 1570 C C . ARG A 1 193 ? 36.002 -5.333 -38.366 1.00 95.19 193 ARG A C 1
ATOM 1572 O O . ARG A 1 193 ? 36.575 -5.655 -39.395 1.00 95.19 193 ARG A O 1
ATOM 1579 N N . THR A 1 194 ? 36.593 -5.347 -37.173 1.00 93.81 194 THR A N 1
ATOM 1580 C CA . THR A 1 194 ? 38.006 -5.711 -36.987 1.00 93.81 194 THR A CA 1
ATOM 1581 C C . THR A 1 194 ? 38.293 -7.138 -37.461 1.00 93.81 194 THR A C 1
ATOM 1583 O O . THR A 1 194 ? 39.340 -7.406 -38.043 1.00 93.81 194 THR A O 1
ATOM 1586 N N . PHE A 1 195 ? 37.376 -8.076 -37.219 1.00 95.62 195 PHE A N 1
ATOM 1587 C CA . PHE A 1 195 ? 37.504 -9.446 -37.712 1.00 95.62 195 PHE A CA 1
ATOM 1588 C C . PHE A 1 195 ? 37.480 -9.508 -39.245 1.00 95.62 195 PHE A C 1
ATOM 1590 O O . PHE A 1 195 ? 38.330 -10.170 -39.833 1.00 95.62 195 PHE A O 1
ATOM 1597 N N . LEU A 1 196 ? 36.545 -8.800 -39.884 1.00 94.56 196 LEU A N 1
ATOM 1598 C CA . LEU A 1 196 ? 36.445 -8.730 -41.344 1.00 94.56 196 LEU A CA 1
ATOM 1599 C C . LEU A 1 196 ? 37.676 -8.067 -41.973 1.00 94.56 196 LEU A C 1
ATOM 1601 O O . LEU A 1 196 ? 38.188 -8.584 -42.959 1.00 94.56 196 LEU A O 1
ATOM 1605 N N . ASP A 1 197 ? 38.179 -6.986 -41.374 1.00 93.75 197 ASP A N 1
ATOM 1606 C CA . ASP A 1 197 ? 39.371 -6.273 -41.847 1.00 93.75 197 ASP A CA 1
ATOM 1607 C C . ASP A 1 197 ? 40.644 -7.136 -41.760 1.00 93.75 197 ASP A C 1
ATOM 1609 O O . ASP A 1 197 ? 41.564 -6.943 -42.542 1.00 93.75 197 ASP A O 1
ATOM 1613 N N . ASN A 1 198 ? 40.711 -8.098 -40.831 1.00 90.56 198 ASN A N 1
ATOM 1614 C CA . ASN A 1 198 ? 41.825 -9.053 -40.747 1.00 90.56 198 ASN A CA 1
ATOM 1615 C C . ASN A 1 198 ? 41.658 -10.274 -41.670 1.00 90.56 198 ASN A C 1
ATOM 1617 O O . ASN A 1 198 ? 42.599 -11.053 -41.824 1.00 90.56 198 ASN A O 1
ATOM 1621 N N . LEU A 1 199 ? 40.460 -10.491 -42.221 1.00 88.56 199 LEU A N 1
ATOM 1622 C CA . LEU A 1 199 ? 40.163 -11.608 -43.120 1.00 88.56 199 LEU A CA 1
ATOM 1623 C C . LEU A 1 199 ? 40.376 -11.243 -44.601 1.00 88.56 199 LEU A C 1
ATOM 1625 O O . LEU A 1 199 ? 40.507 -12.145 -45.429 1.00 88.56 199 LEU A O 1
ATOM 1629 N N . LEU A 1 200 ? 40.352 -9.946 -44.922 1.00 68.31 200 LEU A N 1
ATOM 1630 C CA . LEU A 1 200 ? 40.451 -9.376 -46.269 1.00 68.31 200 LEU A CA 1
ATOM 1631 C C . LEU A 1 200 ? 41.881 -8.911 -46.572 1.00 68.31 200 LEU A C 1
ATOM 1633 O O . LEU A 1 200 ? 42.319 -9.134 -47.723 1.00 68.31 200 LEU A O 1
#